Protein AF-R7LLI1-F1 (afdb_monomer_lite)

Secondary structure (DSSP, 8-state):
-HHHHHHHHHHHHHHHHHHHTS--HHHHHHHHHHHHHTT--GGGGGHHHHHH-TTHHHHHHHHHHHHHHHHHHHHHHHHS--S-HHHHHHHHHHHHHHHHHHHHHHHHHHHHHHHHHHHHHHHHHHHHHHHHHHHHHHHHHHHHHTS-TT-TTHHHHHHHHHHHH-TT-SEEEEETTEEEEE-GGGSS-EEEEEEE--SS--TTTT--EEEEEPSSTT-EEEEEE-TT--EEE-HHHHHHHHHHHHH-SS--

Radius of gyration: 33.73 Å; chains: 1; bounding box: 77×37×96 Å

pLDDT: mean 85.92, std 10.95, range [48.88, 98.06]

Structure (mmCIF, N/CA/C/O backbone):
data_AF-R7LLI1-F1
#
_entry.id   AF-R7LLI1-F1
#
loop_
_atom_site.group_PDB
_atom_site.id
_atom_site.type_symbol
_atom_site.label_atom_id
_atom_site.label_alt_id
_atom_site.label_comp_id
_atom_site.label_asym_id
_atom_site.label_entity_id
_atom_site.label_seq_id
_atom_site.pdbx_PDB_ins_code
_atom_site.Cartn_x
_atom_site.Cartn_y
_atom_site.Cartn_z
_atom_site.occupancy
_atom_site.B_iso_or_equiv
_atom_site.auth_seq_id
_atom_site.auth_comp_id
_atom_site.auth_asym_id
_atom_site.auth_atom_id
_atom_site.pdbx_PDB_model_num
ATOM 1 N N . MET A 1 1 ? 36.316 11.772 -56.578 1.00 62.72 1 MET A N 1
ATOM 2 C CA . MET A 1 1 ? 36.490 10.702 -55.570 1.00 62.72 1 MET A CA 1
ATOM 3 C C . MET A 1 1 ? 36.578 11.288 -54.163 1.00 62.72 1 MET A C 1
ATOM 5 O O . MET A 1 1 ? 35.852 10.812 -53.310 1.00 62.72 1 MET A O 1
ATOM 9 N N . ALA A 1 2 ? 37.349 12.364 -53.939 1.00 68.94 2 ALA A N 1
ATOM 10 C CA . ALA A 1 2 ? 37.380 13.070 -52.649 1.00 68.94 2 ALA A CA 1
ATOM 11 C C . ALA A 1 2 ? 36.034 13.726 -52.261 1.00 68.94 2 ALA A C 1
ATOM 13 O O . ALA A 1 2 ? 35.574 13.558 -51.138 1.00 68.94 2 ALA A O 1
ATOM 14 N N . ASP A 1 3 ? 35.350 14.394 -53.197 1.00 72.81 3 ASP A N 1
ATOM 15 C CA . ASP A 1 3 ? 34.086 15.088 -52.884 1.00 72.81 3 ASP A CA 1
ATOM 16 C C . ASP A 1 3 ? 32.955 14.129 -52.476 1.00 72.81 3 ASP A C 1
ATOM 18 O O . ASP A 1 3 ? 32.168 14.438 -51.588 1.00 72.81 3 ASP A O 1
ATOM 22 N N . SER A 1 4 ? 32.894 12.935 -53.077 1.00 71.00 4 SER A N 1
ATOM 23 C CA . SER A 1 4 ? 31.901 11.910 -52.726 1.00 71.00 4 SER A CA 1
ATOM 24 C C . SER A 1 4 ? 32.129 11.315 -51.336 1.00 71.00 4 SER A C 1
ATOM 26 O O . SER A 1 4 ? 31.164 11.031 -50.640 1.00 71.00 4 SER A O 1
ATOM 28 N N . GLU A 1 5 ? 33.388 11.155 -50.922 1.00 74.25 5 GLU A N 1
ATOM 29 C CA . GLU A 1 5 ? 33.752 10.630 -49.599 1.00 74.25 5 GLU A CA 1
ATOM 30 C C . GLU A 1 5 ? 33.477 11.658 -48.490 1.00 74.25 5 GLU A C 1
ATOM 32 O O . GLU A 1 5 ? 32.973 11.314 -47.424 1.00 74.25 5 GLU A O 1
ATOM 37 N N . ILE A 1 6 ? 33.723 12.946 -48.755 1.00 75.75 6 ILE A N 1
ATOM 38 C CA . ILE A 1 6 ? 33.395 14.037 -47.823 1.00 75.75 6 ILE A CA 1
ATOM 39 C C . ILE A 1 6 ? 31.875 14.158 -47.626 1.00 75.75 6 ILE A C 1
ATOM 41 O O . ILE A 1 6 ? 31.415 14.334 -46.498 1.00 75.75 6 ILE A O 1
ATOM 45 N N . ILE A 1 7 ? 31.090 14.043 -48.703 1.00 76.00 7 ILE A N 1
ATOM 46 C CA . ILE A 1 7 ? 29.621 14.107 -48.634 1.00 76.00 7 ILE A CA 1
ATOM 47 C C . ILE A 1 7 ? 29.047 12.901 -47.873 1.00 76.00 7 ILE A C 1
ATOM 49 O O . ILE A 1 7 ? 28.129 13.078 -47.071 1.00 76.00 7 ILE A O 1
ATOM 53 N N . ASP A 1 8 ? 29.594 11.701 -48.084 1.00 79.06 8 ASP A N 1
ATOM 54 C CA . ASP A 1 8 ? 29.151 10.479 -47.401 1.00 79.06 8 ASP A CA 1
ATOM 55 C C . ASP A 1 8 ? 29.444 10.529 -45.891 1.00 79.06 8 ASP A C 1
ATOM 57 O O . ASP A 1 8 ? 28.544 10.327 -45.073 1.00 79.06 8 ASP A O 1
ATOM 61 N N . ASN A 1 9 ? 30.658 10.945 -45.511 1.00 80.38 9 ASN A N 1
ATOM 62 C CA . ASN A 1 9 ? 31.033 11.146 -44.107 1.00 80.38 9 ASN A CA 1
ATOM 63 C C . ASN A 1 9 ? 30.176 12.228 -43.427 1.00 80.38 9 ASN A C 1
ATOM 65 O O . ASN A 1 9 ? 29.690 12.033 -42.314 1.00 80.38 9 ASN A O 1
ATOM 69 N N . GLY A 1 10 ? 29.916 13.344 -44.118 1.00 85.62 10 GLY A N 1
ATOM 70 C CA . GLY A 1 10 ? 29.051 14.403 -43.598 1.00 85.62 10 GLY A CA 1
ATOM 71 C C . GLY A 1 10 ? 27.607 13.942 -43.376 1.00 85.62 10 GLY A C 1
ATOM 72 O O . GLY A 1 10 ? 26.982 14.315 -42.383 1.00 85.62 10 GLY A O 1
ATOM 73 N N . ASN A 1 11 ? 27.067 13.103 -44.264 1.00 88.00 11 ASN A N 1
ATOM 74 C CA . ASN A 1 11 ? 25.722 12.555 -44.098 1.00 88.00 11 ASN A CA 1
ATOM 75 C C . ASN A 1 11 ? 25.654 11.531 -42.951 1.00 88.00 11 ASN A C 1
ATOM 77 O O . ASN A 1 11 ? 24.697 11.544 -42.172 1.00 88.00 11 ASN A O 1
ATOM 81 N N . TYR A 1 12 ? 26.684 10.693 -42.803 1.00 90.88 12 TYR A N 1
ATOM 82 C CA . TYR A 1 12 ? 26.797 9.742 -41.699 1.00 90.88 12 TYR A CA 1
ATOM 83 C C . TYR A 1 12 ? 26.794 10.439 -40.330 1.00 90.88 12 TYR A C 1
ATOM 85 O O . TYR A 1 12 ? 26.011 10.064 -39.453 1.00 90.88 12 TYR A O 1
ATOM 93 N N . ASP A 1 13 ? 27.599 11.491 -40.158 1.00 92.19 13 ASP A N 1
ATOM 94 C CA . ASP A 1 13 ? 27.697 12.224 -38.890 1.00 92.19 13 ASP A CA 1
ATOM 95 C C . ASP A 1 13 ? 26.363 12.878 -38.495 1.00 92.19 13 ASP A C 1
ATOM 97 O O . ASP A 1 13 ? 25.947 12.814 -37.334 1.00 92.19 13 ASP A O 1
ATOM 101 N N . ILE A 1 14 ? 25.635 13.434 -39.471 1.00 94.31 14 ILE A N 1
ATOM 102 C CA . ILE A 1 14 ? 24.300 14.014 -39.259 1.00 94.31 14 ILE A CA 1
ATOM 103 C C . ILE A 1 14 ? 23.297 12.940 -38.820 1.00 94.31 14 ILE A C 1
ATOM 105 O O . ILE A 1 14 ? 22.466 13.177 -37.934 1.00 94.31 14 ILE A O 1
ATOM 109 N N . GLU A 1 15 ? 23.319 11.764 -39.447 1.00 94.75 15 GLU A N 1
ATOM 110 C CA . GLU A 1 15 ? 22.438 10.657 -39.072 1.00 94.75 15 GLU A CA 1
ATOM 111 C C . GLU A 1 15 ? 22.745 10.102 -37.684 1.00 94.75 15 GLU A C 1
ATOM 113 O O . GLU A 1 15 ? 21.817 9.801 -36.921 1.00 94.75 15 GLU A O 1
ATOM 118 N N . LEU A 1 16 ? 24.030 9.983 -37.355 1.00 95.00 16 LEU A N 1
ATOM 119 C CA . LEU A 1 16 ? 24.487 9.547 -36.050 1.00 95.00 16 LEU A CA 1
ATOM 120 C C . LEU A 1 16 ? 24.028 10.531 -34.973 1.00 95.00 16 LEU A C 1
ATOM 122 O O . LEU A 1 16 ? 23.362 10.120 -34.025 1.00 95.00 16 LEU A O 1
ATOM 126 N N . GLU A 1 17 ? 24.293 11.829 -35.139 1.00 95.56 17 GLU A N 1
ATOM 127 C CA . GLU A 1 17 ? 23.891 12.857 -34.173 1.00 95.56 17 GLU A CA 1
ATOM 128 C C . GLU A 1 17 ? 22.377 12.833 -33.917 1.00 95.56 17 GLU A C 1
ATOM 130 O O . GLU A 1 17 ? 21.926 12.895 -32.767 1.00 95.56 17 GLU A O 1
ATOM 135 N N . LYS A 1 18 ? 21.579 12.686 -34.982 1.00 96.25 18 LYS A N 1
ATOM 136 C CA . LYS A 1 18 ? 20.124 12.540 -34.865 1.00 96.25 18 LYS A CA 1
ATOM 137 C C . LYS A 1 18 ? 19.753 11.319 -34.037 1.00 96.25 18 LYS A C 1
ATOM 139 O O . LYS A 1 18 ? 18.908 11.443 -33.156 1.00 96.25 18 LYS A O 1
ATOM 144 N N . GLU A 1 19 ? 20.359 10.161 -34.291 1.00 95.69 19 GLU A N 1
ATOM 145 C CA . GLU A 1 19 ? 20.045 8.931 -33.560 1.00 95.69 19 GLU A CA 1
ATOM 146 C C . GLU A 1 19 ? 20.446 9.028 -32.079 1.00 95.69 19 GLU A C 1
ATOM 148 O O . GLU A 1 19 ? 19.669 8.621 -31.210 1.00 95.69 19 GLU A O 1
ATOM 153 N N . LEU A 1 20 ? 21.597 9.634 -31.767 1.00 96.25 20 LEU A N 1
ATOM 154 C CA . LEU A 1 20 ? 22.069 9.818 -30.389 1.00 96.25 20 LEU A CA 1
ATOM 155 C C . LEU A 1 20 ? 21.162 10.732 -29.556 1.00 96.25 20 LEU A C 1
ATOM 1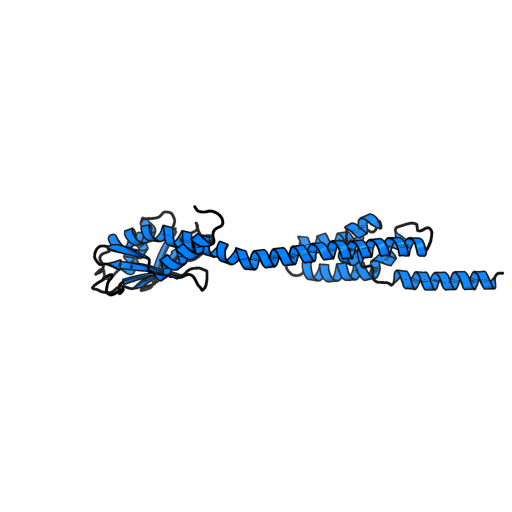57 O O . LEU A 1 20 ? 21.048 10.526 -28.350 1.00 96.25 20 LEU A O 1
ATOM 161 N N . LYS A 1 21 ? 20.473 11.693 -30.187 1.00 96.38 21 LYS A N 1
ATOM 162 C CA . LYS A 1 21 ? 19.512 12.594 -29.522 1.00 96.38 21 LYS A CA 1
ATOM 163 C C . LYS A 1 21 ? 18.103 12.011 -29.372 1.00 96.38 21 LYS A C 1
ATOM 165 O O . LYS A 1 21 ? 17.246 12.645 -28.754 1.00 96.38 21 LYS A O 1
ATOM 170 N N . ARG A 1 22 ? 17.816 10.835 -29.942 1.00 96.94 22 ARG A N 1
ATOM 171 C CA . ARG A 1 22 ? 16.498 10.200 -29.786 1.00 96.94 22 ARG A CA 1
ATOM 172 C C . ARG A 1 22 ? 16.320 9.664 -28.375 1.00 96.94 22 ARG A C 1
ATOM 174 O O . ARG A 1 22 ? 17.240 9.117 -27.777 1.00 96.94 22 ARG A O 1
ATOM 181 N N . PHE A 1 23 ? 15.084 9.748 -27.895 1.00 97.56 23 PHE A N 1
ATOM 182 C CA . PHE A 1 23 ? 14.720 9.176 -26.610 1.00 97.56 23 PHE A CA 1
ATOM 183 C C . PHE A 1 23 ? 14.850 7.648 -26.627 1.00 97.56 23 PHE A C 1
ATOM 185 O O . PHE A 1 23 ? 14.266 6.959 -27.471 1.00 97.56 23 PHE A O 1
ATOM 192 N N . ASN A 1 24 ? 15.601 7.115 -25.670 1.00 98.06 24 ASN A N 1
ATOM 193 C CA . ASN A 1 24 ? 15.825 5.695 -25.487 1.00 98.06 24 ASN A CA 1
ATOM 194 C C . ASN A 1 24 ? 14.801 5.111 -24.506 1.00 98.06 24 ASN A C 1
ATOM 196 O O . ASN A 1 24 ? 14.968 5.140 -23.286 1.00 98.06 24 ASN A O 1
ATOM 200 N N . TRP A 1 25 ? 13.745 4.522 -25.061 1.00 97.50 25 TRP A N 1
ATOM 201 C CA . TRP A 1 25 ? 12.697 3.856 -24.284 1.00 97.50 25 TRP A CA 1
ATOM 202 C C . TRP A 1 25 ? 13.203 2.664 -23.461 1.00 97.50 25 TRP A C 1
ATOM 204 O O . TRP A 1 25 ? 12.649 2.373 -22.404 1.00 97.50 25 TRP A O 1
ATOM 214 N N . GLY A 1 26 ? 14.267 1.995 -23.913 1.00 96.88 26 GLY A N 1
ATOM 215 C CA . GLY A 1 26 ? 14.924 0.936 -23.151 1.00 96.88 26 GLY A CA 1
ATOM 216 C C . GLY A 1 26 ? 15.555 1.471 -21.870 1.00 96.88 26 GLY A C 1
ATOM 217 O O . GLY A 1 26 ? 15.270 0.962 -20.791 1.00 96.88 26 GLY A O 1
ATOM 218 N N . ALA A 1 27 ? 16.354 2.532 -21.980 1.00 96.88 27 ALA A N 1
ATOM 219 C CA . ALA A 1 27 ? 17.002 3.175 -20.842 1.00 96.88 27 ALA A CA 1
ATOM 220 C C . ALA A 1 27 ? 15.981 3.734 -19.840 1.00 96.88 27 ALA A C 1
ATOM 222 O O . ALA A 1 27 ? 16.169 3.565 -18.642 1.00 96.88 27 ALA A O 1
ATOM 223 N N . PHE A 1 28 ? 14.887 4.328 -20.327 1.00 96.94 28 PHE A N 1
ATOM 224 C CA . PHE A 1 28 ? 13.821 4.895 -19.494 1.00 96.94 28 PHE A CA 1
ATOM 225 C C . PHE A 1 28 ? 13.030 3.845 -18.693 1.00 96.94 28 PHE A C 1
ATOM 227 O O . PHE A 1 28 ? 12.800 4.019 -17.500 1.00 96.94 28 PHE A O 1
ATOM 234 N N . PHE A 1 29 ? 12.582 2.760 -19.334 1.00 96.12 29 PHE A N 1
ATOM 235 C CA . PHE A 1 29 ? 11.719 1.772 -18.671 1.00 96.12 29 PHE A CA 1
ATOM 236 C C . PHE A 1 29 ? 12.502 0.659 -17.971 1.00 96.12 29 PHE A C 1
ATOM 238 O O . PHE A 1 29 ? 12.058 0.140 -16.950 1.00 96.12 29 PHE A O 1
ATOM 245 N N . LEU A 1 30 ? 13.651 0.261 -18.522 1.00 95.44 30 LEU A N 1
ATOM 246 C CA . LEU A 1 30 ? 14.424 -0.884 -18.035 1.00 95.44 30 LEU A CA 1
ATOM 247 C C . LEU A 1 30 ? 15.661 -0.467 -17.228 1.00 95.44 30 LEU A C 1
ATOM 249 O O . LEU A 1 30 ? 16.305 -1.336 -16.644 1.00 95.44 30 LEU A O 1
ATOM 253 N N . ASN A 1 31 ? 15.976 0.832 -17.151 1.00 95.12 31 ASN A N 1
ATOM 254 C CA . ASN A 1 31 ? 16.961 1.434 -16.245 1.00 95.12 31 ASN A CA 1
ATOM 255 C C . ASN A 1 31 ? 18.264 0.621 -16.130 1.00 95.12 31 ASN A C 1
ATOM 257 O O . ASN A 1 31 ? 19.026 0.502 -17.090 1.00 95.12 31 ASN A O 1
ATOM 261 N N . TRP A 1 32 ? 18.516 0.033 -14.958 1.00 94.31 32 TRP A N 1
ATOM 262 C CA . TRP A 1 32 ? 19.704 -0.761 -14.651 1.00 94.31 32 TRP A CA 1
ATOM 263 C C . TRP A 1 32 ? 19.839 -2.024 -15.520 1.00 94.31 32 TRP A C 1
ATOM 265 O O . TRP A 1 32 ? 20.958 -2.386 -15.876 1.00 94.31 32 TRP A O 1
ATOM 275 N N . ILE A 1 33 ? 18.733 -2.660 -15.933 1.00 96.12 33 ILE A N 1
ATOM 276 C CA . ILE A 1 33 ? 18.747 -3.838 -16.823 1.00 96.12 33 ILE A CA 1
ATOM 277 C C . ILE A 1 33 ? 19.288 -3.435 -18.195 1.00 96.12 33 ILE A C 1
ATOM 279 O O . ILE A 1 33 ? 20.187 -4.080 -18.741 1.00 96.12 33 ILE A O 1
ATOM 283 N N . TRP A 1 34 ? 18.767 -2.330 -18.736 1.00 97.56 34 TRP A N 1
ATOM 284 C CA . TRP A 1 34 ? 19.283 -1.750 -19.974 1.00 97.56 34 TRP A CA 1
ATOM 285 C C . TRP A 1 34 ? 20.746 -1.320 -19.810 1.00 97.56 34 TRP A C 1
ATOM 287 O O . TRP A 1 34 ? 21.555 -1.548 -20.714 1.00 97.56 34 TRP A O 1
ATOM 297 N N . GLY A 1 35 ? 21.095 -0.767 -18.646 1.00 96.38 35 GLY A N 1
ATOM 298 C CA . GLY A 1 35 ? 22.450 -0.359 -18.295 1.00 96.38 35 GLY A CA 1
ATOM 299 C C . GLY A 1 35 ? 23.465 -1.498 -18.397 1.00 96.38 35 GLY A C 1
ATOM 300 O O . GLY A 1 35 ? 24.456 -1.371 -19.117 1.00 96.38 35 GLY A O 1
ATOM 301 N N . ILE A 1 36 ? 23.175 -2.653 -17.785 1.00 96.00 36 ILE A N 1
ATOM 302 C CA . ILE A 1 36 ? 24.008 -3.866 -17.886 1.00 96.00 36 ILE A CA 1
ATOM 303 C C . ILE A 1 36 ? 24.223 -4.255 -19.356 1.00 96.00 36 ILE A C 1
ATOM 305 O O . ILE A 1 36 ? 25.357 -4.433 -19.802 1.00 96.00 36 ILE A O 1
ATOM 309 N N . GLY A 1 37 ? 23.146 -4.341 -20.141 1.00 94.62 37 GLY A N 1
ATOM 310 C CA . GLY A 1 37 ? 23.221 -4.780 -21.538 1.00 94.62 37 GLY A CA 1
ATOM 311 C C . GLY A 1 37 ? 23.945 -3.810 -22.487 1.00 94.62 37 GLY A C 1
ATOM 312 O O . GLY A 1 37 ? 24.462 -4.219 -23.538 1.00 94.62 37 GLY A O 1
ATOM 313 N N . ASN A 1 38 ? 24.016 -2.531 -22.112 1.00 96.12 38 ASN A N 1
ATOM 314 C CA . ASN A 1 38 ? 24.687 -1.473 -22.871 1.00 96.12 38 ASN A CA 1
ATOM 315 C C . ASN A 1 38 ? 26.011 -1.016 -22.241 1.00 96.12 38 ASN A C 1
ATOM 317 O O . ASN A 1 38 ? 26.585 -0.040 -22.713 1.00 96.12 38 ASN A O 1
ATOM 321 N N . LYS A 1 39 ? 26.510 -1.722 -21.214 1.00 94.38 39 LYS A N 1
ATOM 322 C CA . LYS A 1 39 ? 27.719 -1.354 -20.454 1.00 94.38 39 LYS A CA 1
ATOM 323 C C . LYS A 1 39 ? 27.684 0.087 -19.916 1.00 94.38 39 LYS A C 1
ATOM 325 O O . LYS A 1 39 ? 28.722 0.720 -19.761 1.00 94.38 39 LYS A O 1
ATOM 330 N N . SER A 1 40 ? 26.489 0.599 -19.623 1.00 93.38 40 SER A N 1
ATOM 331 C CA . SER A 1 40 ? 26.271 1.901 -18.998 1.00 93.38 40 SER A CA 1
ATOM 332 C C . SER A 1 40 ? 25.807 1.675 -17.563 1.00 93.38 40 SER A C 1
ATOM 334 O O . SER A 1 40 ? 24.717 1.161 -17.338 1.00 93.38 40 SER A O 1
ATOM 336 N N . TYR A 1 41 ? 26.634 2.029 -16.579 1.00 92.50 41 TYR A N 1
ATOM 337 C CA . TYR A 1 41 ? 26.336 1.761 -15.163 1.00 92.50 41 TYR A CA 1
ATOM 338 C C . TYR A 1 41 ? 25.694 2.945 -14.432 1.00 92.50 41 TYR A C 1
ATOM 340 O O . TYR A 1 41 ? 25.237 2.802 -13.302 1.00 92.50 41 TYR A O 1
ATOM 348 N N . LEU A 1 42 ? 25.585 4.104 -15.082 1.00 92.25 42 LEU A N 1
ATOM 349 C CA . LEU A 1 42 ? 24.907 5.270 -14.516 1.00 92.25 42 LEU A CA 1
ATOM 350 C C . LEU A 1 42 ? 23.415 5.024 -14.197 1.00 92.25 42 LEU A C 1
ATOM 352 O O . LEU A 1 42 ? 22.949 5.510 -13.166 1.00 92.25 42 LEU A O 1
ATOM 356 N N . PRO A 1 43 ? 22.673 4.202 -14.971 1.00 92.62 43 PRO A N 1
ATOM 357 C CA . PRO A 1 43 ? 21.307 3.829 -14.630 1.00 92.62 43 PRO A CA 1
ATOM 358 C C . PRO A 1 43 ? 21.112 3.128 -13.280 1.00 92.62 43 PRO A C 1
ATOM 360 O O . PRO A 1 43 ? 19.979 3.045 -12.821 1.00 92.62 43 PRO A O 1
ATOM 363 N N . PHE A 1 44 ? 22.167 2.659 -12.603 1.00 91.38 44 PHE A N 1
ATOM 364 C CA . PHE A 1 44 ? 22.063 2.125 -11.237 1.00 91.38 44 PHE A CA 1
ATOM 365 C C . PHE A 1 44 ? 21.750 3.199 -10.184 1.00 91.38 44 PHE A C 1
ATOM 367 O O . PHE A 1 44 ? 21.342 2.860 -9.073 1.00 91.38 44 PHE A O 1
ATOM 374 N N . LEU A 1 45 ? 21.871 4.489 -10.524 1.00 90.62 45 LEU A N 1
ATOM 375 C CA . LEU A 1 45 ? 21.528 5.587 -9.619 1.00 90.62 45 LEU A CA 1
ATOM 376 C C . LEU A 1 45 ? 20.071 5.549 -9.141 1.00 90.62 45 LEU A C 1
ATOM 378 O O . LEU A 1 45 ? 19.794 6.130 -8.099 1.00 90.62 45 LEU A O 1
ATOM 382 N N . VAL A 1 46 ? 19.155 4.839 -9.816 1.00 88.19 46 VAL A N 1
ATOM 383 C CA . VAL A 1 46 ? 17.756 4.714 -9.350 1.00 88.19 46 VAL A CA 1
ATOM 384 C C . VAL A 1 46 ? 17.632 4.118 -7.945 1.00 88.19 46 VAL A C 1
ATOM 386 O O . VAL A 1 46 ? 16.696 4.436 -7.210 1.00 88.19 46 VAL A O 1
ATOM 389 N N . PHE A 1 47 ? 18.596 3.293 -7.523 1.00 87.69 47 PHE A N 1
ATOM 390 C CA . PHE A 1 47 ? 18.554 2.644 -6.213 1.00 87.69 47 PHE A CA 1
ATOM 391 C C . PHE A 1 47 ? 18.868 3.598 -5.052 1.00 87.69 47 PHE A C 1
ATOM 393 O O . PHE A 1 47 ? 18.400 3.366 -3.939 1.00 87.69 47 PHE A O 1
ATOM 400 N N . ILE A 1 48 ? 19.607 4.689 -5.293 1.00 85.44 48 ILE A N 1
ATOM 401 C CA . ILE A 1 48 ? 20.054 5.597 -4.225 1.00 85.44 48 ILE A CA 1
ATOM 402 C C . ILE A 1 48 ? 18.887 6.439 -3.674 1.00 85.44 48 ILE A C 1
ATOM 404 O O . ILE A 1 48 ? 18.630 6.369 -2.470 1.00 85.44 48 ILE A O 1
ATOM 408 N N . PRO A 1 49 ? 18.124 7.199 -4.491 1.00 76.81 49 PRO A N 1
ATOM 409 C CA . PRO A 1 49 ? 17.038 8.021 -3.966 1.00 76.81 49 PRO A CA 1
ATOM 410 C C . PRO A 1 49 ? 15.874 7.175 -3.447 1.00 76.81 49 PRO A C 1
ATOM 412 O O . PRO A 1 49 ? 15.216 7.582 -2.495 1.00 76.81 49 PRO A O 1
ATOM 415 N N . PHE A 1 50 ? 15.634 5.998 -4.042 1.00 68.31 50 PHE A N 1
ATOM 416 C CA . PHE A 1 50 ? 14.540 5.110 -3.641 1.00 68.31 50 PHE A CA 1
ATOM 417 C C . PHE A 1 50 ? 14.746 4.533 -2.232 1.00 68.31 50 PHE A C 1
ATOM 419 O O . PHE A 1 50 ? 13.786 4.406 -1.481 1.00 68.31 50 PHE A O 1
ATOM 426 N N . GLY A 1 51 ? 15.990 4.210 -1.859 1.00 68.19 51 GLY A N 1
ATOM 427 C CA . GLY A 1 51 ? 16.293 3.571 -0.575 1.00 68.19 51 GLY A CA 1
ATOM 428 C C . GLY A 1 51 ? 16.439 4.521 0.618 1.00 68.19 51 GLY A C 1
ATOM 429 O O . GLY A 1 51 ? 16.327 4.069 1.753 1.00 68.19 51 GLY A O 1
ATOM 430 N N . ILE A 1 52 ? 16.709 5.812 0.388 1.00 73.75 52 ILE A N 1
ATOM 431 C CA . ILE A 1 52 ? 17.174 6.725 1.453 1.00 73.75 52 ILE A CA 1
ATOM 432 C C . ILE A 1 52 ? 16.179 7.861 1.741 1.00 73.75 52 ILE A C 1
ATOM 434 O O . ILE A 1 52 ? 16.135 8.356 2.866 1.00 73.75 52 ILE A O 1
ATOM 438 N N . ILE A 1 53 ? 15.360 8.285 0.767 1.00 82.69 53 ILE A N 1
ATOM 439 C CA . ILE A 1 53 ? 14.527 9.492 0.902 1.00 82.69 53 ILE A CA 1
ATOM 440 C C . ILE A 1 53 ? 13.048 9.174 0.605 1.00 82.69 53 ILE A C 1
ATOM 442 O O . ILE A 1 53 ? 12.653 9.181 -0.559 1.00 82.69 53 ILE A O 1
ATOM 446 N N . PRO A 1 54 ? 12.190 8.958 1.624 1.00 74.50 54 PRO A N 1
ATOM 447 C CA . PRO A 1 54 ? 10.821 8.463 1.428 1.00 74.50 54 PRO A CA 1
ATOM 448 C C . PRO A 1 54 ? 9.920 9.363 0.568 1.00 74.50 54 PRO A C 1
ATOM 450 O O . PRO A 1 54 ? 9.131 8.866 -0.228 1.00 74.50 54 PRO A O 1
ATOM 453 N N . ILE A 1 55 ? 10.039 10.689 0.714 1.00 80.00 55 ILE A N 1
ATOM 454 C CA . ILE A 1 55 ? 9.134 11.653 0.060 1.00 80.00 55 ILE A CA 1
ATOM 455 C C . ILE A 1 55 ? 9.736 12.207 -1.239 1.00 80.00 55 ILE A C 1
ATOM 457 O O . ILE A 1 55 ? 9.065 12.239 -2.267 1.00 80.00 55 ILE A O 1
ATOM 461 N N . LEU A 1 56 ? 11.008 12.628 -1.227 1.00 85.31 56 LEU A N 1
ATOM 462 C CA . LEU A 1 56 ? 11.660 13.203 -2.416 1.00 85.31 56 LEU A CA 1
ATOM 463 C C . LEU A 1 56 ? 12.261 12.141 -3.349 1.00 85.31 56 LEU A C 1
ATOM 465 O O . LEU A 1 56 ? 12.430 12.400 -4.539 1.00 85.31 56 LEU A O 1
ATOM 469 N N . GLY A 1 57 ? 12.567 10.945 -2.842 1.00 86.44 57 GLY A N 1
ATOM 470 C CA . GLY A 1 57 ? 13.186 9.859 -3.604 1.00 86.44 57 GLY A CA 1
ATOM 471 C C . GLY A 1 57 ? 12.420 9.456 -4.868 1.00 86.44 57 GLY A C 1
ATOM 472 O O . GLY A 1 57 ? 13.052 9.319 -5.920 1.00 86.44 57 GLY A O 1
ATOM 473 N N . PRO A 1 58 ? 11.082 9.312 -4.829 1.00 87.69 58 PRO A N 1
ATOM 474 C CA . PRO A 1 58 ? 10.284 9.024 -6.021 1.00 87.69 58 PRO A CA 1
ATOM 475 C C . PRO A 1 58 ? 10.356 10.128 -7.084 1.00 87.69 58 PRO A C 1
ATOM 477 O O . PRO A 1 58 ? 10.517 9.832 -8.265 1.00 87.69 58 PRO A O 1
ATOM 480 N N . ILE A 1 59 ? 10.301 11.400 -6.674 1.00 89.50 59 ILE A N 1
ATOM 481 C CA . ILE A 1 59 ? 10.363 12.548 -7.595 1.00 89.50 59 ILE A CA 1
ATOM 482 C C . ILE A 1 59 ? 11.729 12.594 -8.286 1.00 89.50 59 ILE A C 1
ATOM 484 O O . ILE A 1 59 ? 11.809 12.711 -9.508 1.00 89.50 59 ILE A O 1
ATOM 488 N N . ILE A 1 60 ? 12.807 12.433 -7.513 1.00 90.31 60 ILE A N 1
ATOM 489 C CA . ILE A 1 60 ? 14.174 12.386 -8.044 1.00 90.31 60 ILE A CA 1
ATOM 490 C C . ILE A 1 60 ? 14.320 11.221 -9.028 1.00 90.31 60 ILE A C 1
ATOM 492 O O . ILE A 1 60 ? 14.905 11.393 -10.094 1.00 90.31 60 ILE A O 1
ATOM 496 N N . ASN A 1 61 ? 13.751 10.056 -8.712 1.00 90.50 61 ASN A N 1
ATOM 497 C CA . ASN A 1 61 ? 13.768 8.905 -9.610 1.00 90.50 61 ASN A CA 1
ATOM 498 C C . ASN A 1 61 ? 13.071 9.179 -10.942 1.00 90.50 61 ASN A C 1
ATOM 500 O O . ASN A 1 61 ? 13.621 8.821 -11.977 1.00 90.50 61 ASN A O 1
ATOM 504 N N . ILE A 1 62 ? 11.916 9.850 -10.942 1.00 92.69 62 ILE A N 1
ATOM 505 C CA . ILE A 1 62 ? 11.228 10.234 -12.185 1.00 92.69 62 ILE A CA 1
ATOM 506 C C . ILE A 1 62 ? 12.143 11.112 -13.050 1.00 92.69 62 ILE A C 1
ATOM 508 O O . ILE A 1 62 ? 12.317 10.843 -14.239 1.00 92.69 62 ILE A O 1
ATOM 512 N N . CYS A 1 63 ? 12.788 12.116 -12.453 1.00 94.50 63 CYS A N 1
ATOM 513 C CA . CYS A 1 63 ? 13.746 12.962 -13.165 1.00 94.50 63 CYS A CA 1
ATOM 514 C C . CYS A 1 63 ? 14.937 12.155 -13.710 1.00 94.50 63 CYS A C 1
ATOM 516 O O . CYS A 1 63 ? 15.344 12.361 -14.854 1.00 94.50 63 CYS A O 1
ATOM 518 N N . LEU A 1 64 ? 15.471 11.214 -12.923 1.00 94.44 64 LEU A N 1
ATOM 519 C CA . LEU A 1 64 ? 16.581 10.351 -13.332 1.00 94.44 64 LEU A CA 1
ATOM 520 C C . LEU A 1 64 ? 16.211 9.461 -14.516 1.00 94.44 64 LEU A C 1
ATOM 522 O O . LEU A 1 64 ? 16.949 9.435 -15.496 1.00 94.44 64 LEU A O 1
ATOM 526 N N . VAL A 1 65 ? 15.075 8.764 -14.474 1.00 95.38 65 VAL A N 1
ATOM 527 C CA . VAL A 1 65 ? 14.699 7.855 -15.568 1.00 95.38 65 VAL A CA 1
ATOM 528 C C . VAL A 1 65 ? 14.407 8.622 -16.858 1.00 95.38 65 VAL A C 1
ATOM 530 O O . VAL A 1 65 ? 14.818 8.180 -17.931 1.00 95.38 65 VAL A O 1
ATOM 533 N N . ILE A 1 66 ? 13.802 9.818 -16.778 1.00 97.12 66 ILE A N 1
ATOM 534 C CA . ILE A 1 66 ? 13.646 10.722 -17.934 1.00 97.12 66 ILE A CA 1
ATOM 535 C C . ILE A 1 66 ? 15.018 11.090 -18.502 1.00 97.12 66 ILE A C 1
ATOM 537 O O . ILE A 1 66 ? 15.232 11.005 -19.712 1.00 97.12 66 ILE A O 1
ATOM 541 N N . TRP A 1 67 ? 15.962 11.459 -17.636 1.00 96.94 67 TRP A N 1
ATOM 542 C CA . TRP A 1 67 ? 17.324 11.777 -18.045 1.00 96.94 67 TRP A CA 1
ATOM 543 C C . TRP A 1 67 ? 18.025 10.582 -18.705 1.00 96.94 67 TRP A C 1
ATOM 545 O O . TRP A 1 67 ? 18.681 10.756 -19.733 1.00 96.94 67 TRP A O 1
ATOM 555 N N . PHE A 1 68 ? 17.815 9.364 -18.200 1.00 96.94 68 PHE A N 1
ATOM 556 C CA . PHE A 1 68 ? 18.326 8.141 -18.823 1.00 96.94 68 PHE A CA 1
ATOM 557 C C . PHE A 1 68 ? 17.734 7.922 -20.208 1.00 96.94 68 PHE A C 1
ATOM 559 O O . PHE A 1 68 ? 18.454 7.544 -21.127 1.00 96.94 68 PHE A O 1
ATOM 566 N N . GLY A 1 69 ? 16.445 8.201 -20.392 1.00 97.31 69 GLY A N 1
ATOM 567 C CA . GLY A 1 69 ? 15.824 8.164 -21.709 1.00 97.31 69 GLY A CA 1
ATOM 568 C C . GLY A 1 69 ? 16.443 9.177 -22.674 1.00 97.31 69 GLY A C 1
ATOM 569 O O . GLY A 1 69 ? 16.729 8.833 -23.815 1.00 97.31 69 GLY A O 1
ATOM 570 N N . ILE A 1 70 ? 16.726 10.401 -22.222 1.00 98.00 70 ILE A N 1
ATOM 571 C CA . ILE A 1 70 ? 17.340 11.446 -23.061 1.00 98.00 70 ILE A CA 1
ATOM 572 C C . ILE A 1 70 ? 18.780 11.086 -23.457 1.00 98.00 70 ILE A C 1
ATOM 574 O O . ILE A 1 70 ? 19.166 11.290 -24.604 1.00 98.00 70 ILE A O 1
ATOM 578 N N . LYS A 1 71 ? 19.583 10.563 -22.523 1.00 97.25 71 LYS A N 1
ATOM 579 C CA . LYS A 1 71 ? 21.022 10.310 -22.726 1.00 97.25 71 LYS A CA 1
ATOM 580 C C . LYS A 1 71 ? 21.380 8.862 -23.067 1.00 97.25 71 LYS A C 1
ATOM 582 O O . LYS A 1 71 ? 22.529 8.573 -23.389 1.00 97.25 71 LYS A O 1
ATOM 587 N N . GLY A 1 72 ? 20.414 7.949 -23.037 1.00 97.12 72 GLY A N 1
ATOM 588 C CA . GLY A 1 72 ? 20.662 6.516 -23.174 1.00 97.12 72 GLY A CA 1
ATOM 589 C C . GLY A 1 72 ? 21.337 6.134 -24.491 1.00 97.12 72 GLY A C 1
ATOM 590 O O . GLY A 1 72 ? 22.274 5.340 -24.488 1.00 97.12 72 GLY A O 1
ATOM 591 N N . ASN A 1 73 ? 20.931 6.723 -25.620 1.00 97.81 73 ASN A N 1
ATOM 592 C CA . ASN A 1 73 ? 21.574 6.416 -26.902 1.00 97.81 73 ASN A CA 1
ATOM 593 C C . ASN A 1 73 ? 23.043 6.861 -26.936 1.00 97.81 73 ASN A C 1
ATOM 595 O O . ASN A 1 73 ? 23.893 6.085 -27.365 1.00 97.81 73 ASN A O 1
ATOM 599 N N . GLU A 1 74 ? 23.348 8.054 -26.423 1.00 97.25 74 GLU A N 1
ATOM 600 C CA . GLU A 1 74 ? 24.715 8.570 -26.293 1.00 97.25 74 GLU A CA 1
ATOM 601 C C . GLU A 1 74 ? 25.588 7.645 -25.430 1.00 97.25 74 GLU A C 1
ATOM 603 O O . GLU A 1 74 ? 26.669 7.235 -25.852 1.00 97.25 74 GLU A O 1
ATOM 608 N N . TRP A 1 75 ? 25.090 7.225 -24.263 1.00 97.12 75 TRP A N 1
ATOM 609 C CA . TRP A 1 75 ? 25.825 6.309 -23.388 1.00 97.12 75 TRP A CA 1
ATOM 610 C C . TRP A 1 75 ? 26.030 4.929 -24.010 1.00 97.12 75 TRP A C 1
ATOM 612 O O . TRP A 1 75 ? 27.101 4.345 -23.870 1.00 97.12 75 TRP A O 1
ATOM 622 N N . ALA A 1 76 ? 25.026 4.376 -24.689 1.00 96.44 76 ALA A N 1
ATOM 623 C CA . ALA A 1 76 ? 25.170 3.079 -25.344 1.00 96.44 76 ALA A CA 1
ATOM 624 C C . ALA A 1 76 ? 26.159 3.132 -26.515 1.00 96.44 76 ALA A C 1
ATOM 626 O O . ALA A 1 76 ? 26.894 2.168 -26.733 1.00 96.44 76 ALA A O 1
ATOM 627 N N . TRP A 1 77 ? 26.191 4.247 -27.246 1.00 97.06 77 TRP A N 1
ATOM 628 C CA . TRP A 1 77 ? 27.137 4.457 -28.337 1.00 97.06 77 TRP A CA 1
ATOM 629 C C . TRP A 1 77 ? 28.581 4.529 -27.835 1.00 97.06 77 TRP A C 1
ATOM 631 O O . TRP A 1 77 ? 29.444 3.855 -28.380 1.00 97.06 77 TRP A O 1
ATOM 641 N N . GLN A 1 78 ? 28.831 5.267 -26.750 1.00 95.75 78 GLN A N 1
ATOM 642 C CA . GLN A 1 78 ? 30.173 5.443 -26.179 1.00 95.75 78 GLN A CA 1
ATOM 643 C C . GLN A 1 78 ? 30.728 4.179 -25.498 1.00 95.75 78 GLN A C 1
ATOM 645 O O . GLN A 1 78 ? 31.934 3.952 -25.505 1.00 95.75 78 GLN A O 1
ATOM 650 N N . ASN A 1 79 ? 29.867 3.350 -24.897 1.00 95.00 79 ASN A N 1
ATOM 651 C CA . ASN A 1 79 ? 30.305 2.249 -24.028 1.00 95.00 79 ASN A CA 1
ATOM 652 C C . ASN A 1 79 ? 30.487 0.896 -24.744 1.00 95.00 79 ASN A C 1
ATOM 654 O O . ASN A 1 79 ? 30.900 -0.090 -24.119 1.00 95.00 79 ASN A O 1
ATOM 658 N N . LYS A 1 80 ? 30.150 0.801 -26.035 1.00 92.69 80 LYS A N 1
ATOM 659 C CA . LYS A 1 80 ? 30.227 -0.439 -26.823 1.00 92.69 80 LYS A CA 1
ATOM 660 C C . LYS A 1 80 ? 30.748 -0.171 -28.229 1.00 92.69 80 LYS A C 1
ATOM 662 O O . LYS A 1 80 ? 30.585 0.915 -28.765 1.00 92.69 80 LYS A O 1
ATOM 667 N N . ASN A 1 81 ? 31.304 -1.215 -28.836 1.00 92.50 81 ASN A N 1
ATOM 668 C CA . ASN A 1 81 ? 31.649 -1.206 -30.252 1.00 92.50 81 ASN A CA 1
ATOM 669 C C . ASN A 1 81 ? 30.418 -1.587 -31.078 1.00 92.50 81 ASN A C 1
ATOM 671 O O . ASN A 1 81 ? 29.691 -2.522 -30.719 1.00 92.50 81 ASN A O 1
ATOM 675 N N . TRP A 1 82 ? 30.207 -0.872 -32.179 1.00 95.06 82 TRP A N 1
ATOM 676 C CA . TRP A 1 82 ? 29.080 -1.058 -33.083 1.00 95.06 82 TRP A CA 1
ATOM 677 C C . TRP A 1 82 ? 29.594 -1.196 -34.511 1.00 95.06 82 TRP A C 1
ATOM 679 O O . TRP A 1 82 ? 30.272 -0.307 -35.007 1.00 95.06 82 TRP A O 1
ATOM 689 N N . ASP A 1 83 ? 29.238 -2.297 -35.171 1.00 92.81 83 ASP A N 1
ATOM 690 C CA . ASP A 1 83 ? 29.654 -2.557 -36.557 1.00 92.81 83 ASP A CA 1
ATOM 691 C C . ASP A 1 83 ? 29.111 -1.524 -37.563 1.00 92.81 83 ASP A C 1
ATOM 693 O O . ASP A 1 83 ? 29.688 -1.327 -38.625 1.00 92.81 83 ASP A O 1
ATOM 697 N N . SER A 1 84 ? 27.966 -0.903 -37.257 1.00 94.75 84 SER A N 1
ATOM 698 C CA . SER A 1 84 ? 27.311 0.131 -38.071 1.00 94.75 84 SER A CA 1
ATOM 699 C C . SER A 1 84 ? 26.223 0.857 -37.274 1.00 94.75 84 SER A C 1
ATOM 701 O O . SER A 1 84 ? 25.733 0.357 -36.250 1.00 94.75 84 SER A O 1
ATOM 703 N N . LEU A 1 85 ? 25.773 2.006 -37.785 1.00 94.62 85 LEU A N 1
ATOM 704 C CA . LEU A 1 85 ? 24.614 2.720 -37.249 1.00 94.62 85 LEU A CA 1
ATOM 705 C C . LEU A 1 85 ? 23.334 1.864 -37.328 1.00 94.62 85 LEU A C 1
ATOM 707 O O . LEU A 1 85 ? 22.507 1.873 -36.413 1.00 94.62 85 LEU A O 1
ATOM 711 N N . GLU A 1 86 ? 23.182 1.045 -38.369 1.00 95.56 86 GLU A N 1
ATOM 712 C CA . GLU A 1 86 ? 22.068 0.107 -38.537 1.00 95.56 86 GLU A CA 1
ATOM 713 C C . GLU A 1 86 ? 22.083 -0.975 -37.458 1.00 95.56 86 GLU A C 1
ATOM 715 O O . GLU A 1 86 ? 21.025 -1.338 -36.928 1.00 95.56 86 GLU A O 1
ATOM 720 N N . HIS A 1 87 ? 23.268 -1.496 -37.121 1.00 96.50 87 HIS A N 1
ATOM 721 C CA . HIS A 1 87 ? 23.424 -2.462 -36.039 1.00 96.50 87 HIS A CA 1
ATOM 722 C C . HIS A 1 87 ? 23.002 -1.849 -34.696 1.00 96.50 87 HIS A C 1
ATOM 724 O O . HIS A 1 87 ? 22.175 -2.441 -33.993 1.00 96.50 87 HIS A O 1
ATOM 730 N N . PHE A 1 88 ? 23.448 -0.628 -34.391 1.00 96.94 88 PHE A N 1
ATOM 731 C CA . PHE A 1 88 ? 23.023 0.106 -33.197 1.00 96.94 88 PHE A CA 1
ATOM 732 C C . PHE A 1 88 ? 21.505 0.319 -33.146 1.00 96.94 88 PHE A C 1
ATOM 734 O O . PHE A 1 88 ? 20.845 -0.082 -32.180 1.00 96.94 88 PHE A O 1
ATOM 741 N N . ARG A 1 89 ? 20.921 0.858 -34.226 1.00 96.31 89 ARG A N 1
ATOM 742 C CA . ARG A 1 89 ? 19.472 1.086 -34.363 1.00 96.31 89 ARG A CA 1
ATOM 743 C C . ARG A 1 89 ? 18.670 -0.198 -34.151 1.00 96.31 89 ARG A C 1
ATOM 745 O O . ARG A 1 89 ? 17.569 -0.154 -33.603 1.00 96.31 89 ARG A O 1
ATOM 752 N N . ARG A 1 90 ? 19.170 -1.347 -34.613 1.00 97.62 90 ARG A N 1
ATOM 753 C CA . ARG A 1 90 ? 18.512 -2.652 -34.443 1.00 97.62 90 ARG A CA 1
ATOM 754 C C . ARG A 1 90 ? 18.485 -3.071 -32.977 1.00 97.62 90 ARG A C 1
ATOM 756 O O . ARG A 1 90 ? 17.428 -3.456 -32.480 1.00 97.62 90 ARG A O 1
ATOM 763 N N . VAL A 1 91 ? 19.615 -2.952 -32.283 1.00 96.94 91 VAL A N 1
ATOM 764 C CA . VAL A 1 91 ? 19.731 -3.324 -30.867 1.00 96.94 91 VAL A CA 1
ATOM 765 C C . VAL A 1 91 ? 18.895 -2.402 -29.979 1.00 96.94 91 VAL A C 1
ATOM 767 O O . VAL A 1 91 ? 18.124 -2.900 -29.159 1.00 96.94 91 VAL A O 1
ATOM 770 N N . GLN A 1 92 ? 18.949 -1.079 -30.175 1.00 97.12 92 GLN A N 1
ATOM 771 C CA . GLN A 1 92 ? 18.125 -0.148 -29.388 1.00 97.12 92 GLN A CA 1
ATOM 772 C C . GLN A 1 92 ? 16.623 -0.326 -29.659 1.00 97.12 92 GLN A C 1
ATOM 774 O O . GLN A 1 92 ? 15.813 -0.244 -28.735 1.00 97.12 92 GLN A O 1
ATOM 779 N N . ARG A 1 93 ? 16.228 -0.678 -30.892 1.00 96.69 93 ARG A N 1
ATOM 780 C CA . ARG A 1 93 ? 14.836 -1.060 -31.190 1.00 96.69 93 ARG A CA 1
ATOM 781 C C . ARG A 1 93 ? 14.404 -2.328 -30.458 1.00 96.69 93 ARG A C 1
ATOM 783 O O . ARG A 1 93 ? 13.269 -2.386 -29.995 1.00 96.69 93 ARG A O 1
ATOM 790 N N . SER A 1 94 ? 15.275 -3.326 -30.321 1.00 97.75 94 SER A N 1
ATOM 791 C CA . SER A 1 94 ? 14.979 -4.513 -29.509 1.00 97.75 94 SER A CA 1
ATOM 792 C C . SER A 1 94 ? 14.794 -4.154 -28.034 1.00 97.75 94 SER A C 1
ATOM 794 O O . SER A 1 94 ? 13.833 -4.614 -27.423 1.00 97.75 94 SER A O 1
ATOM 796 N N . TRP A 1 95 ? 15.632 -3.274 -27.480 1.00 97.75 95 TRP A N 1
ATOM 797 C CA . TRP A 1 95 ? 15.456 -2.764 -26.116 1.00 97.75 95 TRP A CA 1
ATOM 798 C C . TRP A 1 95 ? 14.125 -2.034 -25.922 1.00 97.75 95 TRP A C 1
ATOM 800 O O . TRP A 1 95 ? 13.426 -2.303 -24.949 1.00 97.75 95 TRP A O 1
ATOM 810 N N . ALA A 1 96 ? 13.732 -1.174 -26.864 1.00 97.50 96 ALA A N 1
ATOM 811 C CA . ALA A 1 96 ? 12.435 -0.499 -26.825 1.00 97.50 96 ALA A CA 1
ATOM 812 C C . ALA A 1 96 ? 11.251 -1.485 -26.891 1.00 97.50 96 ALA A C 1
ATOM 814 O O . ALA A 1 96 ? 10.261 -1.308 -26.184 1.00 97.50 96 ALA A O 1
ATOM 815 N N . LYS A 1 97 ? 11.354 -2.554 -27.694 1.00 97.81 97 LYS A N 1
ATOM 816 C CA . LYS A 1 97 ? 10.333 -3.616 -27.741 1.00 97.81 97 LYS A CA 1
ATOM 817 C C . LYS A 1 97 ? 10.212 -4.349 -26.406 1.00 97.81 97 LYS A C 1
ATOM 819 O O . LYS A 1 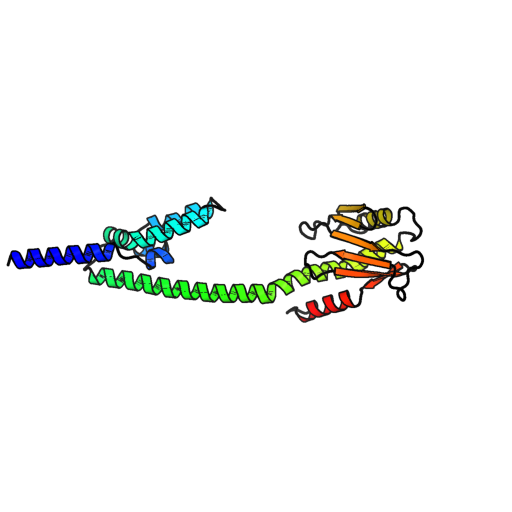97 ? 9.101 -4.521 -25.914 1.00 97.81 97 LYS A O 1
ATOM 824 N N . TRP A 1 98 ? 11.334 -4.752 -25.809 1.00 97.19 98 TRP A N 1
ATOM 825 C CA . TRP A 1 98 ? 11.331 -5.416 -24.503 1.00 97.19 98 TRP A CA 1
ATOM 826 C C . TRP A 1 98 ? 10.798 -4.509 -23.397 1.00 97.19 98 TRP A C 1
ATOM 828 O O . TRP A 1 98 ? 10.007 -4.968 -22.578 1.00 97.19 98 TRP A O 1
ATOM 838 N N . ALA A 1 99 ? 11.155 -3.223 -23.415 1.00 96.19 99 ALA A N 1
ATOM 839 C CA . ALA A 1 99 ? 10.601 -2.226 -22.507 1.00 96.19 99 ALA A CA 1
ATOM 840 C C . ALA A 1 99 ? 9.069 -2.185 -22.576 1.00 96.19 99 ALA A C 1
ATOM 842 O O . ALA A 1 99 ? 8.407 -2.260 -21.543 1.00 96.19 99 ALA A O 1
ATOM 843 N N . LEU A 1 100 ? 8.503 -2.149 -23.786 1.00 96.12 100 LEU A N 1
ATOM 844 C CA . LEU A 1 100 ? 7.055 -2.142 -23.982 1.00 96.12 100 LEU A CA 1
ATOM 845 C C . LEU A 1 100 ? 6.387 -3.428 -23.472 1.00 96.12 100 LEU A C 1
ATOM 847 O O . LEU A 1 100 ? 5.362 -3.354 -22.799 1.00 96.12 100 LEU A O 1
ATOM 851 N N . ILE A 1 101 ? 6.967 -4.598 -23.762 1.00 97.19 101 ILE A N 1
ATOM 852 C CA . ILE A 1 101 ? 6.434 -5.898 -23.317 1.00 97.19 101 ILE A CA 1
ATOM 853 C C . ILE A 1 101 ? 6.419 -5.976 -21.788 1.00 97.19 101 ILE A C 1
ATOM 855 O O . ILE A 1 101 ? 5.386 -6.275 -21.191 1.00 97.19 101 ILE A O 1
ATOM 859 N N . VAL A 1 102 ? 7.553 -5.674 -21.154 1.00 96.00 102 VAL A N 1
ATOM 860 C CA . VAL A 1 102 ? 7.697 -5.713 -19.694 1.00 96.00 102 VAL A CA 1
ATOM 861 C C . VAL A 1 102 ? 6.736 -4.723 -19.037 1.00 96.00 102 VAL A C 1
ATOM 863 O O . VAL A 1 102 ? 6.017 -5.088 -18.108 1.00 96.00 102 VAL A O 1
ATOM 866 N N . GLN A 1 103 ? 6.646 -3.497 -19.561 1.00 94.06 103 GLN A N 1
ATOM 867 C CA . GLN A 1 103 ? 5.728 -2.488 -19.039 1.00 94.06 103 GLN A CA 1
ATOM 868 C C . GLN A 1 103 ? 4.256 -2.896 -19.200 1.00 94.06 103 GLN A C 1
ATOM 870 O O . GLN A 1 103 ? 3.451 -2.641 -18.301 1.00 94.06 103 GLN A O 1
ATOM 875 N N . GLY A 1 104 ? 3.904 -3.560 -20.304 1.00 96.25 104 GLY A N 1
ATOM 876 C CA . GLY A 1 104 ? 2.570 -4.116 -20.525 1.00 96.25 104 GLY A CA 1
ATOM 877 C C . GLY A 1 104 ? 2.204 -5.186 -19.494 1.00 96.25 104 GLY A C 1
ATOM 878 O O . GLY A 1 104 ? 1.113 -5.141 -18.929 1.00 96.25 104 GLY A O 1
ATOM 879 N N . ILE A 1 105 ? 3.131 -6.096 -19.174 1.00 96.75 105 ILE A N 1
ATOM 880 C CA . ILE A 1 105 ? 2.926 -7.123 -18.139 1.00 96.75 105 ILE A CA 1
ATOM 881 C C . ILE A 1 105 ? 2.691 -6.472 -16.772 1.00 96.75 105 ILE A C 1
ATOM 883 O O . ILE A 1 105 ? 1.709 -6.796 -16.103 1.00 96.75 105 ILE A O 1
ATOM 887 N N . PHE A 1 106 ? 3.537 -5.518 -16.369 1.00 95.06 106 PHE A N 1
ATOM 888 C CA . PHE A 1 106 ? 3.361 -4.810 -15.097 1.00 95.06 106 PHE A CA 1
ATOM 889 C C . PHE A 1 106 ? 2.042 -4.038 -15.029 1.00 95.06 106 PHE A C 1
ATOM 891 O O . PHE A 1 106 ? 1.408 -4.017 -13.978 1.00 95.06 106 PHE A O 1
ATOM 898 N N . MET A 1 107 ? 1.596 -3.445 -16.140 1.00 95.31 107 MET A N 1
ATOM 899 C CA . MET A 1 107 ? 0.305 -2.760 -16.203 1.00 95.31 107 MET A CA 1
ATOM 900 C C . MET A 1 107 ? -0.860 -3.731 -15.976 1.00 95.31 107 MET A C 1
ATOM 902 O O . MET A 1 107 ? -1.734 -3.449 -15.159 1.00 95.31 107 MET A O 1
ATOM 906 N N . VAL A 1 108 ? -0.855 -4.895 -16.635 1.00 96.56 108 VAL A N 1
ATOM 907 C CA . VAL A 1 108 ? -1.892 -5.926 -16.454 1.00 96.56 108 VAL A CA 1
ATOM 908 C C . VAL A 1 108 ? -1.899 -6.452 -15.019 1.00 96.56 108 VAL A C 1
ATOM 910 O O . VAL A 1 108 ? -2.959 -6.512 -14.397 1.00 96.56 108 VAL A O 1
ATOM 913 N N . LEU A 1 109 ? -0.728 -6.774 -14.461 1.00 96.56 109 LEU A N 1
ATOM 914 C CA . LEU A 1 109 ? -0.613 -7.211 -13.068 1.00 96.56 109 LEU A CA 1
ATOM 915 C C . LEU A 1 109 ? -1.093 -6.129 -12.095 1.00 96.56 109 LEU A C 1
ATOM 917 O O . LEU A 1 109 ? -1.799 -6.442 -11.137 1.00 96.56 109 LEU A O 1
ATOM 921 N N . GLY A 1 110 ? -0.771 -4.860 -12.358 1.00 94.94 110 GLY A N 1
ATOM 922 C CA . GLY A 1 110 ? -1.246 -3.721 -11.576 1.00 94.94 110 GLY A CA 1
ATOM 923 C C . GLY A 1 110 ? -2.771 -3.612 -11.574 1.00 94.94 110 GLY A C 1
ATOM 924 O O . GLY A 1 110 ? -3.371 -3.502 -10.508 1.00 94.94 110 GLY A O 1
ATOM 925 N N . ILE A 1 111 ? -3.412 -3.733 -12.740 1.00 95.69 111 ILE A N 1
ATOM 926 C CA . ILE A 1 111 ? -4.879 -3.720 -12.865 1.00 95.69 111 ILE A CA 1
ATOM 927 C C . ILE A 1 111 ? -5.508 -4.886 -12.092 1.00 95.69 111 ILE A C 1
ATOM 929 O O . ILE A 1 111 ? -6.451 -4.672 -11.331 1.00 95.69 111 ILE A O 1
ATOM 933 N N . ILE A 1 112 ? -4.971 -6.103 -12.237 1.00 95.44 112 ILE A N 1
ATOM 934 C CA . ILE A 1 112 ? -5.452 -7.287 -11.505 1.00 95.44 112 ILE A CA 1
ATOM 935 C C . ILE A 1 112 ? -5.316 -7.077 -9.994 1.00 95.44 112 ILE A C 1
ATOM 937 O O . ILE A 1 112 ? -6.242 -7.381 -9.246 1.00 95.44 112 ILE A O 1
ATOM 941 N N . SER A 1 113 ? -4.195 -6.513 -9.546 1.00 93.00 113 SER A N 1
ATOM 942 C CA . SER A 1 113 ? -3.925 -6.264 -8.127 1.00 93.00 113 SER A CA 1
ATOM 943 C C . SER A 1 113 ? -4.889 -5.230 -7.546 1.00 93.00 113 SER A C 1
ATOM 945 O O . SER A 1 113 ? -5.457 -5.450 -6.480 1.00 93.00 113 SER A O 1
ATOM 947 N N . VAL A 1 114 ? -5.144 -4.133 -8.267 1.00 94.06 114 VAL A N 1
ATOM 948 C CA . VAL A 1 114 ? -6.129 -3.113 -7.871 1.00 94.06 114 VAL A CA 1
ATOM 949 C C . VAL A 1 114 ? -7.537 -3.703 -7.828 1.00 94.06 114 VAL A C 1
ATOM 951 O O . VAL A 1 114 ? -8.252 -3.495 -6.850 1.00 94.06 114 VAL A O 1
ATOM 954 N N . ALA A 1 115 ? -7.930 -4.484 -8.837 1.00 92.25 115 ALA A N 1
ATOM 955 C CA . ALA A 1 115 ? -9.224 -5.158 -8.847 1.00 92.25 115 ALA A CA 1
ATOM 956 C C . ALA A 1 115 ? -9.359 -6.131 -7.667 1.00 92.25 115 ALA A C 1
ATOM 958 O O . ALA A 1 115 ? -10.394 -6.145 -7.002 1.00 92.25 115 ALA A O 1
ATOM 959 N N . PHE A 1 116 ? -8.317 -6.905 -7.362 1.00 90.19 116 PHE A N 1
ATOM 960 C CA . PHE A 1 116 ? -8.298 -7.800 -6.210 1.00 90.19 116 PHE A CA 1
ATOM 961 C C . PHE A 1 116 ? -8.450 -7.028 -4.897 1.00 90.19 116 PHE A C 1
ATOM 963 O O . PHE A 1 116 ? -9.306 -7.377 -4.091 1.00 90.19 116 PHE A O 1
ATOM 970 N N . ILE A 1 117 ? -7.694 -5.942 -4.706 1.00 89.00 117 ILE A N 1
ATOM 971 C CA . ILE A 1 117 ? -7.799 -5.088 -3.515 1.00 89.00 117 ILE A CA 1
ATOM 972 C C . ILE A 1 117 ? -9.221 -4.535 -3.386 1.00 89.00 117 ILE A C 1
ATOM 974 O O . ILE A 1 117 ? -9.838 -4.712 -2.344 1.00 89.00 117 ILE A O 1
ATOM 978 N N . ILE A 1 118 ? -9.794 -3.946 -4.438 1.00 88.31 118 ILE A N 1
ATOM 979 C CA . ILE A 1 118 ? -11.149 -3.371 -4.387 1.00 88.31 118 ILE A CA 1
ATOM 980 C C . ILE A 1 118 ? -12.202 -4.422 -4.006 1.00 88.31 118 ILE A C 1
ATOM 982 O O . ILE A 1 118 ? -13.101 -4.126 -3.219 1.00 88.31 118 ILE A O 1
ATOM 986 N N . ASN A 1 119 ? -12.097 -5.642 -4.540 1.00 85.12 119 ASN A N 1
ATOM 987 C CA . ASN A 1 119 ? -13.090 -6.690 -4.307 1.00 85.12 119 ASN A CA 1
ATOM 988 C C . ASN A 1 119 ? -12.890 -7.442 -2.981 1.00 85.12 119 ASN A C 1
ATOM 990 O O . ASN A 1 119 ? -13.871 -7.843 -2.363 1.00 85.12 119 ASN A O 1
ATOM 994 N N . PHE A 1 120 ? -11.648 -7.644 -2.538 1.00 81.75 120 PHE A N 1
ATOM 995 C CA . PHE A 1 120 ? -11.329 -8.521 -1.407 1.00 81.75 120 PHE A CA 1
ATOM 996 C C . PHE A 1 120 ? -11.010 -7.763 -0.111 1.00 81.75 120 PHE A C 1
ATOM 998 O O . PHE A 1 120 ? -11.337 -8.230 0.981 1.00 81.75 120 PHE A O 1
ATOM 1005 N N . TYR A 1 121 ? -10.425 -6.565 -0.202 1.00 79.25 121 TYR A N 1
ATOM 1006 C CA . TYR A 1 121 ? -10.048 -5.762 0.966 1.00 79.25 121 TYR A CA 1
ATOM 1007 C C . TYR A 1 121 ? -11.232 -5.397 1.884 1.00 79.25 121 TYR A C 1
ATOM 1009 O O . TYR A 1 121 ? -11.078 -5.511 3.102 1.00 79.25 121 TYR A O 1
ATOM 1017 N N . PRO A 1 122 ? -12.437 -5.045 1.377 1.00 74.00 122 PRO A N 1
ATOM 1018 C CA . PRO A 1 122 ? -13.583 -4.772 2.248 1.00 74.00 122 PRO A CA 1
ATOM 1019 C C . PRO A 1 122 ? -14.000 -5.987 3.083 1.00 74.00 122 PRO A C 1
ATOM 1021 O O . PRO A 1 122 ? -14.384 -5.840 4.245 1.00 74.00 122 PRO A O 1
ATOM 1024 N N . THR A 1 123 ? -13.908 -7.191 2.510 1.00 71.25 123 THR A N 1
ATOM 1025 C CA . THR A 1 123 ? -14.183 -8.440 3.227 1.00 71.25 123 THR A CA 1
ATOM 1026 C C . THR A 1 123 ? -13.138 -8.676 4.312 1.00 71.25 123 THR A C 1
ATOM 1028 O O . THR A 1 123 ? -13.522 -8.997 5.431 1.00 71.25 123 THR A O 1
ATOM 1031 N N . LEU A 1 124 ? -11.849 -8.433 4.037 1.00 71.62 124 LEU A N 1
ATOM 1032 C CA . LEU A 1 124 ? -10.780 -8.566 5.035 1.00 71.62 124 LEU A CA 1
ATOM 1033 C C . LEU A 1 124 ? -10.985 -7.659 6.254 1.00 71.62 124 LEU A C 1
ATOM 1035 O O . LEU A 1 124 ? -10.937 -8.151 7.379 1.00 71.62 124 LEU A O 1
ATOM 1039 N N . ILE A 1 125 ? -11.283 -6.371 6.054 1.00 68.56 125 ILE A N 1
ATOM 1040 C CA . ILE A 1 125 ? -11.540 -5.460 7.184 1.00 68.56 125 ILE A CA 1
ATOM 1041 C C . ILE A 1 125 ? -12.780 -5.907 7.971 1.00 68.56 125 ILE A C 1
ATOM 1043 O O . ILE A 1 125 ? -12.808 -5.867 9.201 1.00 68.56 125 ILE A O 1
ATOM 1047 N N . SER A 1 126 ? -13.798 -6.404 7.267 1.00 74.25 126 SER A N 1
ATOM 1048 C CA . SER A 1 126 ? -15.022 -6.877 7.911 1.00 74.25 126 SER A CA 1
ATOM 1049 C C . SER A 1 126 ? -14.795 -8.109 8.801 1.00 74.25 126 SER A C 1
ATOM 1051 O O . SER A 1 126 ? -15.576 -8.327 9.723 1.00 74.25 126 SER A O 1
ATOM 1053 N N . ILE A 1 127 ? -13.753 -8.917 8.564 1.00 75.31 127 ILE A N 1
ATOM 1054 C CA . ILE A 1 127 ? -13.434 -10.096 9.391 1.00 75.31 127 ILE A CA 1
ATOM 1055 C C . ILE A 1 127 ? -12.933 -9.678 10.774 1.00 75.31 127 ILE A C 1
ATOM 1057 O O . ILE A 1 127 ? -13.368 -10.243 11.780 1.00 75.31 127 ILE A O 1
ATOM 1061 N N . GLU A 1 128 ? -12.052 -8.679 10.841 1.00 75.62 128 GLU A N 1
ATOM 1062 C CA . GLU A 1 128 ? -11.567 -8.143 12.116 1.00 75.62 128 GLU A CA 1
ATOM 1063 C C . GLU A 1 128 ? -12.730 -7.574 12.936 1.00 75.62 128 GLU A C 1
ATOM 1065 O O . GLU A 1 128 ? -12.874 -7.869 14.125 1.00 75.62 128 GLU A O 1
ATOM 1070 N N . ASP A 1 129 ? -13.617 -6.842 12.264 1.00 78.25 129 ASP A N 1
ATOM 1071 C CA . ASP A 1 129 ? -14.844 -6.322 12.842 1.00 78.25 129 ASP A CA 1
ATOM 1072 C C . ASP A 1 129 ? -15.739 -7.469 13.376 1.00 78.25 129 ASP A C 1
ATOM 1074 O O . ASP A 1 129 ? -16.139 -7.474 14.544 1.00 78.25 129 ASP A O 1
ATOM 1078 N N . VAL A 1 130 ? -16.002 -8.516 12.589 1.00 80.56 130 VAL A N 1
ATOM 1079 C CA . VAL A 1 130 ? -16.788 -9.678 13.053 1.00 80.56 130 VAL A CA 1
ATOM 1080 C C . VAL A 1 130 ? -16.152 -10.368 14.262 1.00 80.56 130 VAL A C 1
ATOM 1082 O O . VAL A 1 130 ? -16.877 -10.750 15.186 1.00 80.56 130 VAL A O 1
ATOM 1085 N N . SER A 1 131 ? -14.825 -10.507 14.288 1.00 79.44 131 SER A N 1
ATOM 1086 C CA . SER A 1 131 ? -14.093 -11.074 15.426 1.00 79.44 131 SER A CA 1
ATOM 1087 C C . SER A 1 131 ? -14.296 -10.232 16.689 1.00 79.44 131 SER A C 1
ATOM 1089 O O . SER A 1 131 ? -14.706 -10.768 17.723 1.00 79.44 131 SER A O 1
ATOM 1091 N N . LYS A 1 132 ? -14.140 -8.902 16.586 1.00 79.38 132 LYS A N 1
ATOM 1092 C CA . LYS A 1 132 ? -14.419 -7.956 17.681 1.00 79.38 132 LYS A CA 1
ATOM 1093 C C . LYS A 1 132 ? -15.840 -8.136 18.216 1.00 79.38 132 LYS A C 1
ATOM 1095 O O . LYS A 1 132 ? -16.027 -8.263 19.423 1.00 79.38 132 LYS A O 1
ATOM 1100 N N . CYS A 1 133 ? -16.842 -8.216 17.340 1.00 81.62 133 CYS A N 1
ATOM 1101 C CA . CYS A 1 133 ? -18.238 -8.321 17.774 1.00 81.62 133 CYS A CA 1
ATOM 1102 C C . CYS A 1 133 ? -18.596 -9.678 18.379 1.00 81.62 133 CYS A C 1
ATOM 1104 O O . CYS A 1 133 ? -19.406 -9.755 19.303 1.00 81.62 133 CYS A O 1
ATOM 1106 N N . THR A 1 134 ? -18.011 -10.754 17.866 1.00 81.69 134 THR A N 1
ATOM 1107 C CA . THR A 1 134 ? -18.291 -12.098 18.378 1.00 81.69 134 THR A CA 1
ATOM 1108 C C . THR A 1 134 ? -17.666 -12.285 19.760 1.00 81.69 134 THR A C 1
ATOM 1110 O O . THR A 1 134 ? -18.324 -12.785 20.665 1.00 81.69 134 THR A O 1
ATOM 1113 N N . ASN A 1 135 ? -16.438 -11.801 19.965 1.00 79.88 135 ASN A N 1
ATOM 1114 C CA . ASN A 1 135 ? -15.758 -11.925 21.256 1.00 79.88 135 ASN A CA 1
ATOM 1115 C C . ASN A 1 135 ? -16.367 -11.003 22.325 1.00 79.88 135 ASN A C 1
ATOM 1117 O O . ASN A 1 135 ? -16.454 -11.380 23.493 1.00 79.88 135 ASN A O 1
ATOM 1121 N N . MET A 1 136 ? -16.837 -9.810 21.936 1.00 79.69 136 MET A N 1
ATOM 1122 C CA . MET A 1 136 ? -17.338 -8.823 22.896 1.00 79.69 136 MET A CA 1
ATOM 1123 C C . MET A 1 136 ? -18.659 -9.217 23.570 1.00 79.69 136 MET A C 1
ATOM 1125 O O . MET A 1 136 ? -18.925 -8.756 24.676 1.00 79.69 136 MET A O 1
ATOM 1129 N N . GLU A 1 137 ? -19.479 -10.083 22.968 1.00 82.12 137 GLU A N 1
ATOM 1130 C CA . GLU A 1 137 ? -20.747 -10.523 23.576 1.00 82.12 137 GLU A CA 1
ATOM 1131 C C . GLU A 1 137 ? -20.536 -11.109 24.983 1.00 82.12 137 GLU A C 1
ATOM 1133 O O . GLU A 1 137 ? -21.230 -10.738 25.934 1.00 82.12 137 GLU A O 1
ATOM 1138 N N . THR A 1 138 ? -19.514 -11.955 25.139 1.00 82.69 138 THR A N 1
ATOM 1139 C CA . THR A 1 138 ? -19.152 -12.570 26.423 1.00 82.69 138 THR A CA 1
ATOM 1140 C C . THR A 1 138 ? -18.693 -11.524 27.438 1.00 82.69 138 THR A C 1
ATOM 1142 O O . THR A 1 138 ? -19.100 -11.564 28.600 1.00 82.69 138 THR A O 1
ATOM 1145 N N . HIS A 1 139 ? -17.875 -10.561 27.007 1.00 83.38 139 HIS A N 1
ATOM 1146 C CA . HIS A 1 139 ? -17.361 -9.506 27.881 1.00 83.38 139 HIS A CA 1
ATOM 1147 C C . HIS A 1 139 ? -18.463 -8.539 28.326 1.00 83.38 139 HIS A C 1
ATOM 1149 O O . HIS A 1 139 ? -18.546 -8.226 29.509 1.00 83.38 139 HIS A O 1
ATOM 1155 N N . ILE A 1 140 ? -19.361 -8.138 27.419 1.00 84.31 140 ILE A N 1
ATOM 1156 C CA . ILE A 1 140 ? -20.520 -7.291 27.743 1.00 84.31 140 ILE A CA 1
ATOM 1157 C C . ILE A 1 140 ? -21.439 -7.994 28.739 1.00 84.31 140 ILE A C 1
ATOM 1159 O O . ILE A 1 140 ? -21.875 -7.373 29.701 1.00 84.31 140 ILE A O 1
ATOM 1163 N N . THR A 1 141 ? -21.704 -9.288 28.540 1.00 85.25 141 THR A N 1
ATOM 1164 C CA . THR A 1 141 ? -22.557 -10.066 29.453 1.00 85.25 141 THR A CA 1
ATOM 1165 C C . THR A 1 141 ? -22.012 -10.035 30.874 1.00 85.25 141 THR A C 1
ATOM 1167 O O . THR A 1 141 ? -22.734 -9.722 31.814 1.00 85.25 141 THR A O 1
ATOM 1170 N N . LYS A 1 142 ? -20.712 -10.278 31.045 1.00 84.25 142 LYS A N 1
ATOM 1171 C CA . LYS A 1 142 ? -20.078 -10.196 32.364 1.00 84.25 142 LYS A CA 1
ATOM 1172 C C . LYS A 1 142 ? -20.079 -8.776 32.932 1.00 84.25 142 LYS A C 1
ATOM 1174 O O . LYS A 1 142 ? -20.332 -8.599 34.120 1.00 84.25 142 LYS A O 1
ATOM 1179 N N . ALA A 1 143 ? -19.814 -7.778 32.088 1.00 84.50 143 ALA A N 1
ATOM 1180 C CA . ALA A 1 143 ? -19.764 -6.380 32.495 1.00 84.50 143 ALA A CA 1
ATOM 1181 C C . ALA A 1 143 ? -21.115 -5.869 33.016 1.00 84.50 143 ALA A C 1
ATOM 1183 O O . ALA A 1 143 ? -21.160 -5.176 34.027 1.00 84.50 143 ALA A O 1
ATOM 1184 N N . VAL A 1 144 ? -22.215 -6.239 32.355 1.00 85.19 144 VAL A N 1
ATOM 1185 C CA . VAL A 1 144 ? -23.572 -5.819 32.733 1.00 85.19 144 VAL A CA 1
ATOM 1186 C C . VAL A 1 144 ? -24.090 -6.595 33.944 1.00 85.19 144 VAL A C 1
ATOM 1188 O O . VAL A 1 144 ? -24.677 -5.991 34.835 1.00 85.19 144 VAL A O 1
ATOM 1191 N N . ASN A 1 145 ? -23.848 -7.907 34.025 1.00 84.88 145 ASN A N 1
ATOM 1192 C CA . ASN A 1 145 ? -24.425 -8.751 35.085 1.00 84.88 145 ASN A CA 1
ATOM 1193 C C . ASN A 1 145 ? -23.919 -8.412 36.482 1.00 84.88 145 ASN A C 1
ATOM 1195 O O . ASN A 1 145 ? -24.617 -8.645 37.465 1.00 84.88 145 ASN A O 1
ATOM 1199 N N . ASN A 1 146 ? -22.706 -7.873 36.563 1.00 84.25 146 ASN A N 1
ATOM 1200 C CA . ASN A 1 146 ? -22.049 -7.590 37.831 1.00 84.25 146 ASN A CA 1
ATOM 1201 C C . ASN A 1 146 ? -22.292 -6.157 38.327 1.00 84.25 146 ASN A C 1
ATOM 1203 O O . ASN A 1 146 ? -21.801 -5.802 39.397 1.00 84.25 146 ASN A O 1
ATOM 1207 N N . VAL A 1 147 ? -23.044 -5.335 37.584 1.00 85.81 147 VAL A N 1
ATOM 1208 C CA . VAL A 1 147 ? -23.291 -3.932 37.937 1.00 85.81 147 VAL A CA 1
ATOM 1209 C C . VAL A 1 147 ? -24.795 -3.672 38.090 1.00 85.81 147 VAL A C 1
ATOM 1211 O O . VAL A 1 147 ? -25.536 -3.758 37.110 1.00 85.81 147 VAL A O 1
ATOM 1214 N N . PRO A 1 148 ? -25.269 -3.294 39.292 1.00 85.69 148 PRO A N 1
ATOM 1215 C CA . PRO A 1 148 ? -26.668 -2.928 39.512 1.00 85.69 148 PRO A CA 1
ATOM 1216 C C . PRO A 1 148 ? -27.102 -1.743 38.638 1.00 85.69 148 PRO A C 1
ATOM 1218 O O . PRO A 1 148 ? -26.447 -0.699 38.628 1.00 85.69 148 PRO A O 1
ATOM 1221 N N . LEU A 1 149 ? -28.224 -1.878 37.920 1.00 84.75 149 LEU A N 1
ATOM 1222 C CA . LEU A 1 149 ? -28.722 -0.871 36.964 1.00 84.75 149 LEU A CA 1
ATOM 1223 C C . LEU A 1 149 ? -29.057 0.488 37.599 1.00 84.75 149 LEU A C 1
ATOM 1225 O O . LEU A 1 149 ? -29.023 1.520 36.919 1.00 84.75 149 LEU A O 1
ATOM 1229 N N . ASP A 1 150 ? -29.383 0.495 38.886 1.00 84.69 150 ASP A N 1
ATOM 1230 C CA . ASP A 1 150 ? -29.698 1.665 39.702 1.00 84.69 150 ASP A CA 1
ATOM 1231 C C . ASP A 1 150 ? -28.454 2.356 40.291 1.00 84.69 150 ASP A C 1
ATOM 1233 O O . ASP A 1 150 ? -28.581 3.436 40.870 1.00 84.69 150 ASP A O 1
ATOM 1237 N N . SER A 1 151 ? -27.251 1.801 40.085 1.00 86.25 151 SER A N 1
ATOM 1238 C CA . SER A 1 151 ? -25.997 2.412 40.535 1.00 86.25 151 SER A CA 1
ATOM 1239 C C . SER A 1 151 ? -25.840 3.836 39.988 1.00 86.25 151 SER A C 1
ATOM 1241 O O . SER A 1 151 ? -25.895 4.084 38.777 1.00 86.25 151 SER A O 1
ATOM 1243 N N . SER A 1 152 ? -25.570 4.788 40.884 1.00 86.88 152 SER A N 1
ATOM 1244 C CA . SER A 1 152 ? -25.238 6.173 40.524 1.00 86.88 152 SER A CA 1
ATOM 1245 C C . SER A 1 152 ? -23.902 6.278 39.778 1.00 86.88 152 SER A C 1
ATOM 1247 O O . SER A 1 152 ? -23.672 7.243 39.047 1.00 86.88 152 SER A O 1
ATOM 1249 N N . THR A 1 153 ? -23.041 5.264 39.908 1.00 90.06 153 THR A N 1
ATOM 1250 C CA . THR A 1 153 ? -21.747 5.133 39.231 1.00 90.06 153 THR A CA 1
ATOM 1251 C C . THR A 1 153 ? -21.746 4.077 38.129 1.00 90.06 153 THR A C 1
ATOM 1253 O O . THR A 1 153 ? -20.672 3.737 37.639 1.00 90.06 153 THR A O 1
ATOM 1256 N N . TYR A 1 154 ? -22.923 3.635 37.662 1.00 88.50 154 TYR A N 1
ATOM 1257 C CA . TYR A 1 154 ? -23.096 2.536 36.701 1.00 88.50 154 TYR A CA 1
ATOM 1258 C C . TYR A 1 154 ? -22.056 2.510 35.572 1.00 88.50 154 TYR A C 1
ATOM 1260 O O . TYR A 1 154 ? -21.364 1.517 35.393 1.00 88.50 154 TYR A O 1
ATOM 1268 N N . TYR A 1 155 ? -21.885 3.611 34.831 1.00 89.75 155 TYR A N 1
ATOM 1269 C CA . TYR A 1 155 ? -20.951 3.649 33.697 1.00 89.75 155 TYR A CA 1
ATOM 1270 C C . TYR A 1 155 ? -19.486 3.451 34.108 1.00 89.75 155 TYR A C 1
ATOM 1272 O O . TYR A 1 155 ? -18.728 2.798 33.395 1.00 89.75 155 TYR A O 1
ATOM 1280 N N . LYS A 1 156 ? -19.090 3.988 35.269 1.00 90.38 156 LYS A N 1
ATOM 1281 C CA . LYS A 1 156 ? -17.741 3.804 35.821 1.00 90.38 156 LYS A CA 1
ATOM 1282 C C . LYS A 1 156 ? -17.540 2.376 36.319 1.00 90.38 156 LYS A C 1
ATOM 1284 O O . LYS A 1 156 ? -16.462 1.824 36.134 1.00 90.38 156 LYS A O 1
ATOM 1289 N N . ASP A 1 157 ? -18.566 1.785 36.922 1.00 90.50 157 ASP A N 1
ATOM 1290 C CA . ASP A 1 157 ? -18.519 0.413 37.430 1.00 90.50 157 ASP A CA 1
ATOM 1291 C C . ASP A 1 157 ? -18.456 -0.598 36.275 1.00 90.50 157 ASP A C 1
ATOM 1293 O O . ASP A 1 157 ? -17.646 -1.520 36.307 1.00 90.50 157 ASP A O 1
ATOM 1297 N N . VAL A 1 158 ? -19.210 -0.361 35.196 1.00 88.25 158 VAL A N 1
ATOM 1298 C CA . VAL A 1 158 ? -19.123 -1.142 33.952 1.00 88.25 158 VAL A CA 1
ATOM 1299 C C . VAL A 1 158 ? -17.728 -1.033 33.331 1.00 88.25 158 VAL A C 1
ATOM 1301 O O . VAL A 1 158 ? -17.164 -2.050 32.936 1.00 88.25 158 VAL A O 1
ATOM 1304 N N . ALA A 1 159 ? -17.141 0.168 33.268 1.00 88.31 159 ALA A N 1
ATOM 1305 C CA . ALA A 1 159 ? -15.780 0.348 32.755 1.00 88.31 159 ALA A CA 1
ATOM 1306 C C . ALA A 1 159 ? -14.751 -0.452 33.574 1.00 88.31 159 ALA A C 1
ATOM 1308 O O . ALA A 1 159 ? -13.974 -1.213 33.003 1.00 88.31 159 ALA A O 1
ATOM 1309 N N . LYS A 1 160 ? -14.818 -0.383 34.910 1.00 88.38 160 LYS A N 1
ATOM 1310 C CA . LYS A 1 160 ? -13.968 -1.199 35.795 1.00 88.38 160 LYS A CA 1
ATOM 1311 C C . LYS A 1 160 ? -14.155 -2.697 35.578 1.00 88.38 160 LYS A C 1
ATOM 1313 O O . LYS A 1 160 ? -13.191 -3.448 35.671 1.00 88.38 160 LYS A O 1
ATOM 1318 N N . GLN A 1 161 ? -15.379 -3.136 35.290 1.00 87.94 161 GLN A N 1
ATOM 1319 C CA . GLN A 1 161 ? -15.651 -4.545 35.033 1.00 87.94 161 GLN A CA 1
ATOM 1320 C C . GLN A 1 161 ? -15.041 -5.023 33.708 1.00 87.94 161 GLN A C 1
ATOM 1322 O O . GLN A 1 161 ? -14.595 -6.165 33.621 1.00 87.94 161 GLN A O 1
ATOM 1327 N N . PHE A 1 162 ? -14.967 -4.162 32.687 1.00 84.31 162 PHE A N 1
ATOM 1328 C CA . PHE A 1 162 ? -14.221 -4.476 31.465 1.00 84.31 162 PHE A CA 1
ATOM 1329 C C . PHE A 1 162 ? -12.724 -4.651 31.745 1.00 84.31 162 PHE A C 1
ATOM 1331 O O . PHE A 1 162 ? -12.130 -5.601 31.243 1.00 84.31 162 PHE A O 1
ATOM 1338 N N . GLU A 1 163 ? -12.136 -3.787 32.574 1.00 82.75 163 GLU A N 1
ATOM 1339 C CA . GLU A 1 163 ? -10.722 -3.866 32.969 1.00 82.75 163 GLU A CA 1
ATOM 1340 C C . GLU A 1 163 ? -10.413 -5.119 33.813 1.00 82.75 163 GLU A C 1
ATOM 1342 O O . GLU A 1 163 ? -9.372 -5.747 33.637 1.00 82.75 163 GLU A O 1
ATOM 1347 N N . SER A 1 164 ? -11.326 -5.531 34.700 1.00 78.44 164 SER A N 1
ATOM 1348 C CA . SER A 1 164 ? -11.101 -6.661 35.614 1.00 78.44 164 SER A CA 1
ATOM 1349 C C . SER A 1 164 ? -11.318 -8.043 34.984 1.00 78.44 164 SER A C 1
ATOM 1351 O O . SER A 1 164 ? -10.687 -9.014 35.400 1.00 78.44 164 SER A O 1
ATOM 1353 N N . GLU A 1 165 ? -12.199 -8.161 33.988 1.00 70.12 165 GLU A N 1
ATOM 1354 C CA . GLU A 1 165 ? -12.630 -9.457 33.436 1.00 70.12 165 GLU A CA 1
ATOM 1355 C C . GLU A 1 165 ? -11.832 -9.932 32.224 1.00 70.12 165 GLU A C 1
ATOM 1357 O O . GLU A 1 165 ? -12.039 -11.054 31.747 1.00 70.12 165 GLU A O 1
ATOM 1362 N N . SER A 1 166 ? -10.961 -9.092 31.669 1.00 63.50 166 SER A N 1
ATOM 1363 C CA . SER A 1 166 ? -10.262 -9.418 30.434 1.00 63.50 166 SER A CA 1
ATOM 1364 C C . SER A 1 166 ? -8.868 -8.813 30.400 1.00 63.50 166 SER A C 1
ATOM 1366 O O . SER A 1 166 ? -8.698 -7.602 30.333 1.00 63.50 166 SER A O 1
ATOM 1368 N N . TYR A 1 167 ? -7.865 -9.690 30.313 1.00 55.81 167 TYR A N 1
ATOM 1369 C CA . TYR A 1 167 ? -6.470 -9.329 30.035 1.00 55.81 167 TYR A CA 1
ATOM 1370 C C . TYR A 1 167 ? -6.289 -8.638 28.668 1.00 55.81 167 TYR A C 1
ATOM 1372 O O . TYR A 1 167 ? -5.185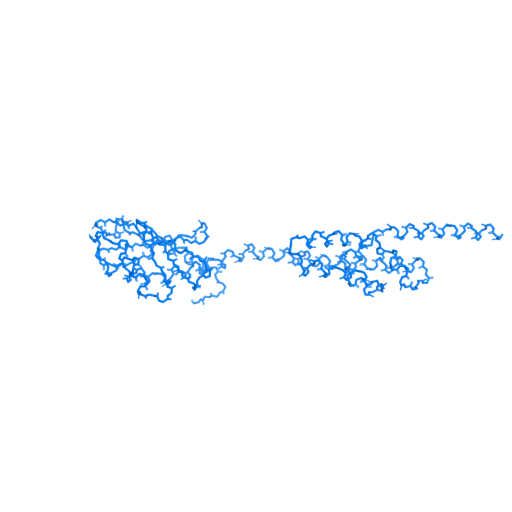 -8.221 28.323 1.00 55.81 167 TYR A O 1
ATOM 1380 N N . GLU A 1 168 ? -7.353 -8.558 27.862 1.00 64.25 168 GLU A N 1
ATOM 1381 C CA . GLU A 1 168 ? -7.353 -7.892 26.563 1.00 64.25 168 GLU A CA 1
ATOM 1382 C C . GLU A 1 168 ? -7.521 -6.367 26.666 1.00 64.25 168 GLU A C 1
ATOM 1384 O O . GLU A 1 168 ? -7.191 -5.679 25.698 1.00 64.25 168 GLU A O 1
ATOM 1389 N N . PHE A 1 169 ? -7.982 -5.832 27.807 1.00 72.50 169 PHE A N 1
ATOM 1390 C CA . PHE A 1 169 ? -8.147 -4.390 28.034 1.00 72.50 169 PHE A CA 1
ATOM 1391 C C . PHE A 1 169 ? -7.149 -3.903 29.091 1.00 72.50 169 PHE A C 1
ATOM 1393 O O . PHE A 1 169 ? -7.176 -4.355 30.229 1.00 72.50 169 PHE A O 1
ATOM 1400 N N . ILE A 1 170 ? -6.259 -2.980 28.717 1.00 70.31 170 ILE A N 1
ATOM 1401 C CA . ILE A 1 170 ? -5.276 -2.392 29.646 1.00 70.31 170 ILE A CA 1
ATOM 1402 C C . ILE A 1 170 ? -5.908 -1.294 30.503 1.00 70.31 170 ILE A C 1
ATOM 1404 O O . ILE A 1 170 ? -5.514 -1.105 31.647 1.00 70.31 170 ILE A O 1
ATOM 1408 N N . SER A 1 171 ? -6.853 -0.546 29.938 1.00 78.38 171 SER A N 1
ATOM 1409 C CA . SER A 1 171 ? -7.577 0.503 30.649 1.00 78.38 171 SER A CA 1
ATOM 1410 C C . SER A 1 171 ? -8.970 0.681 30.062 1.00 78.38 171 SER A C 1
ATOM 1412 O O . SER A 1 171 ? -9.187 0.449 28.866 1.00 78.38 171 SER A O 1
ATOM 1414 N N . ALA A 1 172 ? -9.909 1.098 30.908 1.00 83.25 172 ALA A N 1
ATOM 1415 C CA . ALA A 1 172 ? -11.274 1.429 30.531 1.00 83.25 172 ALA A CA 1
ATOM 1416 C C . ALA A 1 172 ? -11.741 2.664 31.313 1.00 83.25 172 ALA A C 1
ATOM 1418 O O . ALA A 1 172 ? -11.865 2.637 32.536 1.00 83.25 172 ALA A O 1
ATOM 1419 N N . GLU A 1 173 ? -12.032 3.758 30.610 1.00 84.94 173 GLU A N 1
ATOM 1420 C CA . GLU A 1 173 ? -12.441 5.023 31.225 1.00 84.94 173 GLU A CA 1
ATOM 1421 C C . GLU A 1 173 ? -13.838 5.436 30.767 1.00 84.94 173 GLU A C 1
ATOM 1423 O O . GLU A 1 173 ? -14.132 5.475 29.572 1.00 84.94 173 GLU A O 1
ATOM 1428 N N . ALA A 1 174 ? -14.707 5.774 31.724 1.00 88.19 174 ALA A N 1
ATOM 1429 C CA . ALA A 1 174 ? -16.064 6.231 31.445 1.00 88.19 174 ALA A CA 1
ATOM 1430 C C . ALA A 1 174 ? -16.174 7.763 31.481 1.00 88.19 174 ALA A C 1
ATOM 1432 O O . ALA A 1 174 ? -15.909 8.396 32.507 1.00 88.19 174 ALA A O 1
ATOM 1433 N N . ASN A 1 175 ? -16.669 8.345 30.389 1.00 89.19 175 ASN A N 1
ATOM 1434 C CA . ASN A 1 175 ? -17.113 9.730 30.291 1.00 89.19 175 ASN A CA 1
ATOM 1435 C C . ASN A 1 175 ? -18.609 9.761 29.933 1.00 89.19 175 ASN A C 1
ATOM 1437 O O . ASN A 1 175 ? -19.000 9.655 28.769 1.00 89.19 175 ASN A O 1
ATOM 1441 N N . GLY A 1 176 ? -19.461 9.859 30.957 1.00 89.50 176 GLY A N 1
ATOM 1442 C CA . GLY A 1 176 ? -20.908 9.730 30.787 1.00 89.50 176 GLY A CA 1
ATOM 1443 C C . GLY A 1 176 ? -21.282 8.330 30.301 1.00 89.50 176 GLY A C 1
ATOM 1444 O O . GLY A 1 176 ? -20.855 7.343 30.889 1.00 89.50 176 GLY A O 1
ATOM 1445 N N . ASN A 1 177 ? -22.063 8.248 29.223 1.00 88.94 177 ASN A N 1
ATOM 1446 C CA . ASN A 1 177 ? -22.457 6.981 28.605 1.00 88.94 177 ASN A CA 1
ATOM 1447 C C . ASN A 1 177 ? -21.392 6.389 27.665 1.00 88.94 177 ASN A C 1
ATOM 1449 O O . ASN A 1 177 ? -21.632 5.343 27.067 1.00 88.94 177 ASN A O 1
ATOM 1453 N N . LYS A 1 178 ? -20.233 7.036 27.504 1.00 89.88 178 LYS A N 1
ATOM 1454 C CA . LYS A 1 178 ? -19.144 6.555 26.650 1.00 89.88 178 LYS A CA 1
ATOM 1455 C C . LYS A 1 178 ? -18.034 5.936 27.482 1.00 89.88 178 LYS A C 1
ATOM 1457 O O . LYS A 1 178 ? -17.560 6.556 28.428 1.00 89.88 178 LYS A O 1
ATOM 1462 N N . ILE A 1 179 ? -17.603 4.744 27.097 1.00 89.19 179 ILE A N 1
ATOM 1463 C CA . ILE A 1 179 ? -16.497 4.006 27.699 1.00 89.19 179 ILE A CA 1
ATOM 1464 C C . ILE A 1 179 ? -15.404 3.860 26.641 1.00 89.19 179 ILE A C 1
ATOM 1466 O O . ILE A 1 179 ? -15.626 3.234 25.604 1.00 89.19 179 ILE A O 1
ATOM 1470 N N . SER A 1 180 ? -14.241 4.444 26.905 1.00 86.31 180 SER A N 1
ATOM 1471 C CA . SER A 1 180 ? -13.052 4.347 26.059 1.00 86.31 180 SER A CA 1
ATOM 1472 C C . SER A 1 180 ? -12.131 3.272 26.613 1.00 86.31 180 SER A C 1
ATOM 1474 O O . SER A 1 180 ? -11.703 3.370 27.761 1.00 86.31 180 SER A O 1
ATOM 1476 N N . MET A 1 181 ? -11.827 2.255 25.810 1.00 84.12 181 MET A N 1
ATOM 1477 C CA . MET A 1 181 ? -10.965 1.146 26.215 1.00 84.12 181 MET A CA 1
ATOM 1478 C C . MET A 1 181 ? -9.702 1.072 25.363 1.00 84.12 181 MET A C 1
ATOM 1480 O O . MET A 1 181 ? -9.756 1.247 24.143 1.00 84.12 181 MET A O 1
ATOM 1484 N N . MET A 1 182 ? -8.574 0.758 26.000 1.00 79.06 182 MET A N 1
ATOM 1485 C CA . MET A 1 182 ? -7.308 0.484 25.324 1.00 79.06 182 MET A CA 1
ATOM 1486 C C . MET A 1 182 ? -7.083 -1.026 25.220 1.00 79.06 182 MET A C 1
ATOM 1488 O O . MET A 1 182 ? -6.941 -1.705 26.237 1.00 79.06 182 MET A O 1
ATOM 1492 N N . ALA A 1 183 ? -7.032 -1.550 23.993 1.00 72.88 183 ALA A N 1
ATOM 1493 C CA . ALA A 1 183 ? -6.948 -2.986 23.726 1.00 72.88 183 ALA A CA 1
ATOM 1494 C C . ALA A 1 183 ? -5.817 -3.316 22.720 1.00 72.88 183 ALA A C 1
ATOM 1496 O O . ALA A 1 183 ? -6.054 -3.349 21.508 1.00 72.88 183 ALA A O 1
ATOM 1497 N N . PRO A 1 184 ? -4.576 -3.580 23.184 1.00 65.06 184 PRO A N 1
ATOM 1498 C CA . PRO A 1 184 ? -3.393 -3.746 22.323 1.00 65.06 184 PRO A CA 1
ATOM 1499 C C . PRO A 1 184 ? -3.486 -4.897 21.323 1.00 65.06 184 PRO A C 1
ATOM 1501 O O . PRO A 1 184 ? -2.872 -4.841 20.259 1.00 65.06 184 PRO A O 1
ATOM 1504 N N . LYS A 1 185 ? -4.281 -5.927 21.646 1.00 64.56 185 LYS A N 1
ATOM 1505 C CA . LYS A 1 185 ? -4.578 -7.063 20.760 1.00 64.56 185 LYS A CA 1
ATOM 1506 C C . LYS A 1 185 ? -5.120 -6.615 19.395 1.00 64.56 185 LYS A C 1
ATOM 1508 O O . LYS A 1 185 ? -5.002 -7.357 18.427 1.00 64.56 185 LYS A O 1
ATOM 1513 N N . TYR A 1 186 ? -5.684 -5.411 19.319 1.00 60.09 186 TYR A N 1
ATOM 1514 C CA . TYR A 1 186 ? -6.293 -4.857 18.116 1.00 60.09 186 TYR A CA 1
ATOM 1515 C C . TYR A 1 186 ? -5.441 -3.781 17.418 1.00 60.09 186 TYR A C 1
ATOM 1517 O O . TYR A 1 186 ? -5.987 -3.059 16.599 1.00 60.09 186 TYR A O 1
ATOM 1525 N N . GLN A 1 187 ? -4.134 -3.676 17.707 1.00 50.62 187 GLN A N 1
ATOM 1526 C CA . GLN A 1 187 ? -3.170 -2.813 16.994 1.00 50.62 187 GLN A CA 1
ATOM 1527 C C . GLN A 1 187 ? -3.631 -1.336 16.872 1.00 50.62 187 GLN A C 1
ATOM 1529 O O . GLN A 1 187 ? -3.964 -0.844 15.801 1.00 50.62 187 GLN A O 1
ATOM 1534 N N . ASP A 1 188 ? -3.663 -0.658 18.025 1.00 54.84 188 ASP A N 1
ATOM 1535 C CA . ASP A 1 188 ? -4.046 0.753 18.253 1.00 54.84 188 ASP A CA 1
ATOM 1536 C C . ASP A 1 188 ? -5.443 1.247 17.779 1.00 54.84 188 ASP A C 1
ATOM 1538 O O . ASP A 1 188 ? -5.549 2.205 17.012 1.00 54.84 188 ASP A O 1
ATOM 1542 N N . PRO A 1 189 ? -6.559 0.676 18.279 1.00 60.94 189 PRO A N 1
ATOM 1543 C CA . PRO A 1 189 ? -7.865 1.306 18.233 1.00 60.94 189 PRO A CA 1
ATOM 1544 C C . PRO A 1 189 ? -8.342 1.560 19.663 1.00 60.94 189 PRO A C 1
ATOM 1546 O O . PRO A 1 189 ? -8.633 0.630 20.421 1.00 60.94 189 PRO A O 1
ATOM 1549 N N . SER A 1 190 ? -8.486 2.826 20.035 1.00 64.31 190 SER A N 1
ATOM 1550 C CA . SER A 1 190 ? -9.374 3.170 21.139 1.00 64.31 190 SER A CA 1
ATOM 1551 C C . SER A 1 190 ? -10.758 2.589 20.829 1.00 64.31 190 SER A C 1
ATOM 1553 O O . SER A 1 190 ? -11.408 2.941 19.842 1.00 64.31 190 SER A O 1
ATOM 1555 N N . LEU A 1 191 ? -11.192 1.619 21.630 1.00 77.88 191 LEU A N 1
ATOM 1556 C CA . LEU A 1 191 ? -12.505 1.018 21.472 1.00 77.88 191 LEU A CA 1
ATOM 1557 C C . LEU A 1 191 ? -13.501 1.893 22.228 1.00 77.88 191 LEU A C 1
ATOM 1559 O O . LEU A 1 191 ? -13.501 1.914 23.456 1.00 77.88 191 LEU A O 1
ATOM 1563 N N . GLU A 1 192 ? -14.340 2.622 21.494 1.00 81.81 192 GLU A N 1
ATOM 1564 C CA . GLU A 1 192 ? -15.422 3.408 22.089 1.00 81.81 192 GLU A CA 1
ATOM 1565 C C . GLU A 1 192 ? -16.692 2.553 22.164 1.00 81.81 192 GLU A C 1
ATOM 1567 O O . GLU A 1 192 ? -17.263 2.147 21.141 1.00 81.81 192 GLU A O 1
ATOM 1572 N N . VAL A 1 193 ? -17.144 2.295 23.389 1.00 87.44 193 VAL A N 1
ATOM 1573 C CA . VAL A 1 193 ? -18.422 1.647 23.679 1.00 87.44 193 VAL A CA 1
ATOM 1574 C C . VAL A 1 193 ? -19.375 2.671 24.266 1.00 87.44 193 VAL A C 1
ATOM 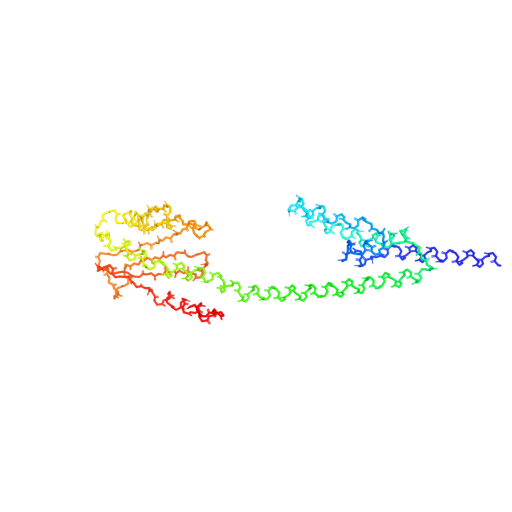1576 O O . VAL A 1 193 ? -19.111 3.274 25.298 1.00 87.44 193 VAL A O 1
ATOM 1579 N N . THR A 1 194 ? -20.504 2.876 23.600 1.00 88.50 194 THR A N 1
ATOM 1580 C CA . THR A 1 194 ? -21.603 3.699 24.111 1.00 88.50 194 THR A CA 1
ATOM 1581 C C . THR A 1 194 ? -22.618 2.805 24.805 1.00 88.50 194 THR A C 1
ATOM 1583 O O . THR A 1 194 ? -23.058 1.815 24.222 1.00 88.50 194 THR A O 1
ATOM 1586 N N . VAL A 1 195 ? -22.992 3.148 26.032 1.00 90.75 195 VAL A N 1
ATOM 1587 C CA . VAL A 1 195 ? -23.917 2.390 26.873 1.00 90.75 195 VAL A CA 1
ATOM 1588 C C . VAL A 1 195 ? -25.164 3.227 27.123 1.00 90.75 195 VAL A C 1
ATOM 1590 O O . VAL A 1 195 ? -25.144 4.153 27.920 1.00 90.75 195 VAL A O 1
ATOM 1593 N N . ASP A 1 196 ? -26.272 2.891 26.482 1.00 90.00 196 ASP A N 1
ATOM 1594 C CA . ASP A 1 196 ? -27.562 3.526 26.743 1.00 90.00 196 ASP A CA 1
ATOM 1595 C C . ASP A 1 196 ? -28.357 2.657 27.719 1.00 90.00 196 ASP A C 1
ATOM 1597 O O . ASP A 1 196 ? -28.487 1.451 27.499 1.00 90.00 196 ASP A O 1
ATOM 1601 N N . LYS A 1 197 ? -28.880 3.246 28.802 1.00 90.06 197 LYS A N 1
ATOM 1602 C CA . LYS A 1 197 ? -29.680 2.527 29.805 1.00 90.06 197 LYS A CA 1
ATOM 1603 C C . LYS A 1 197 ? -30.956 3.278 30.183 1.00 90.06 197 LYS A C 1
ATOM 1605 O O . LYS A 1 197 ? -30.942 4.497 30.350 1.00 90.06 197 LYS A O 1
ATOM 1610 N N . ALA A 1 198 ? -32.022 2.519 30.400 1.00 89.25 198 ALA A N 1
ATOM 1611 C CA . ALA A 1 198 ? -33.271 2.936 31.025 1.00 89.25 198 ALA A CA 1
ATOM 1612 C C . ALA A 1 198 ? -33.403 2.293 32.418 1.00 89.25 198 ALA A C 1
ATOM 1614 O O . ALA A 1 198 ? -32.597 1.445 32.797 1.00 89.25 198 ALA A O 1
ATOM 1615 N N . SER A 1 199 ? -34.409 2.699 33.193 1.00 85.19 199 SER A N 1
ATOM 1616 C CA . SER A 1 199 ? -34.710 2.091 34.498 1.00 85.19 199 SER A CA 1
ATOM 1617 C C . SER A 1 199 ? -35.352 0.703 34.384 1.00 85.19 199 SER A C 1
ATOM 1619 O O . SER A 1 199 ? -35.292 -0.080 35.327 1.00 85.19 199 SER A O 1
ATOM 1621 N N . ASP A 1 200 ? -35.972 0.395 33.245 1.00 88.69 200 ASP A N 1
ATOM 1622 C CA . ASP A 1 200 ? -36.745 -0.819 32.996 1.00 88.69 200 ASP A CA 1
ATOM 1623 C C . ASP A 1 200 ? -36.281 -1.534 31.715 1.00 88.69 200 ASP A C 1
ATOM 1625 O O . ASP A 1 200 ? -37.006 -1.619 30.718 1.00 88.69 200 ASP A O 1
ATOM 1629 N N . CYS A 1 2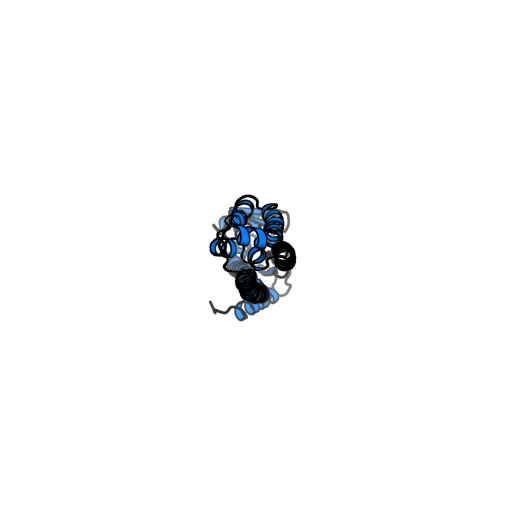01 ? -35.046 -2.039 31.724 1.00 89.00 201 CYS A N 1
ATOM 1630 C CA . CYS A 1 201 ? -34.442 -2.685 30.563 1.00 89.00 201 CYS A CA 1
ATOM 1631 C C . CYS A 1 201 ? -35.238 -3.923 30.119 1.00 89.00 201 CYS A C 1
ATOM 1633 O O . CYS A 1 201 ? -35.374 -4.897 30.865 1.00 89.00 201 CYS A O 1
ATOM 1635 N N . SER A 1 202 ? -35.737 -3.897 28.880 1.00 90.31 202 SER A N 1
ATOM 1636 C CA . SER A 1 202 ? -36.486 -5.000 28.268 1.00 90.31 202 SER A CA 1
ATOM 1637 C C . SER A 1 202 ? -36.178 -5.138 26.777 1.00 90.31 202 SER A C 1
ATOM 1639 O O . SER A 1 202 ? -36.054 -4.147 26.049 1.00 90.31 202 SER A O 1
ATOM 1641 N N . PHE A 1 203 ? -36.135 -6.384 26.296 1.00 89.19 203 PHE A N 1
ATOM 1642 C CA . PHE A 1 203 ? -35.993 -6.686 24.871 1.00 89.19 203 PHE A CA 1
ATOM 1643 C C . PHE A 1 203 ? -37.194 -6.247 24.028 1.00 89.19 203 PHE A C 1
ATOM 1645 O O . PHE A 1 203 ? -37.015 -5.992 22.840 1.00 89.19 203 PHE A O 1
ATOM 1652 N N . ASP A 1 204 ? -38.380 -6.094 24.622 1.00 89.50 204 ASP A N 1
ATOM 1653 C CA . ASP A 1 204 ? -39.561 -5.595 23.906 1.00 89.50 204 ASP A CA 1
ATOM 1654 C C . ASP A 1 204 ? -39.454 -4.089 23.633 1.00 89.50 204 ASP A C 1
ATOM 1656 O O . ASP A 1 204 ? -39.933 -3.592 22.614 1.00 89.50 204 ASP A O 1
ATOM 1660 N N . LYS A 1 205 ? -38.796 -3.355 24.543 1.00 89.62 205 LYS A N 1
ATOM 1661 C CA . LYS A 1 205 ? -38.628 -1.896 24.467 1.00 89.62 205 LYS A CA 1
ATOM 1662 C C . LYS A 1 205 ? -37.344 -1.475 23.759 1.00 89.62 205 LYS A C 1
ATOM 1664 O O . LYS A 1 205 ? -37.274 -0.348 23.276 1.00 89.62 205 LYS A O 1
ATOM 1669 N N . LEU A 1 206 ? -36.331 -2.349 23.710 1.00 89.94 206 LEU A N 1
ATOM 1670 C CA . LEU A 1 206 ? -35.007 -2.061 23.140 1.00 89.94 206 LEU A CA 1
ATOM 1671 C C . LEU A 1 206 ? -34.374 -0.776 23.716 1.00 89.94 206 LEU A C 1
ATOM 1673 O O . LEU A 1 206 ? -33.678 -0.042 23.014 1.00 89.94 206 LEU A O 1
ATOM 1677 N N . ASN A 1 207 ? -34.633 -0.504 24.996 1.00 90.94 207 ASN A N 1
ATOM 1678 C CA . ASN A 1 207 ? -34.304 0.741 25.701 1.00 90.94 207 ASN A CA 1
ATOM 1679 C C . ASN A 1 207 ? -32.953 0.711 26.436 1.00 90.94 207 ASN A C 1
ATOM 1681 O O . ASN A 1 207 ? -32.523 1.741 26.951 1.00 90.94 207 ASN A O 1
ATOM 1685 N N . CYS A 1 208 ? -32.279 -0.440 26.466 1.00 91.69 208 CYS A N 1
ATOM 1686 C CA . CYS A 1 208 ? -30.943 -0.594 27.030 1.00 91.69 208 CYS A CA 1
ATOM 1687 C C . CYS A 1 208 ? -30.023 -1.265 26.013 1.00 91.69 208 CYS A C 1
ATOM 1689 O O . CYS A 1 208 ? -30.308 -2.372 25.547 1.00 91.69 208 CYS A O 1
ATOM 1691 N N . SER A 1 209 ? -28.947 -0.585 25.618 1.00 92.50 209 SER A N 1
ATOM 1692 C CA . SER A 1 209 ? -28.059 -1.066 24.567 1.00 92.50 209 SER A CA 1
ATOM 1693 C C . SER A 1 209 ? -26.597 -0.717 24.801 1.00 92.50 209 SER A C 1
ATOM 1695 O O . SER A 1 209 ? -26.276 0.333 25.345 1.00 92.50 209 SER A O 1
ATOM 1697 N N . MET A 1 210 ? -25.703 -1.590 24.346 1.00 90.31 210 MET A N 1
ATOM 1698 C CA . MET A 1 210 ? -24.289 -1.277 24.180 1.00 90.31 210 MET A CA 1
ATOM 1699 C C . MET A 1 210 ? -23.954 -1.232 22.702 1.00 90.31 210 MET A C 1
ATOM 1701 O O . MET A 1 210 ? -24.307 -2.134 21.941 1.00 90.31 210 MET A O 1
ATOM 1705 N N . THR A 1 211 ? -23.279 -0.170 22.294 1.00 89.44 211 THR A N 1
ATOM 1706 C CA . THR A 1 211 ? -22.929 0.099 20.910 1.00 89.44 211 THR A CA 1
ATOM 1707 C C . THR A 1 211 ? -21.422 0.254 20.798 1.00 89.44 211 THR A C 1
ATOM 1709 O O . THR A 1 211 ? -20.848 1.175 21.368 1.00 89.44 211 THR A O 1
ATOM 1712 N N . ILE A 1 212 ? -20.793 -0.632 20.036 1.00 86.31 212 ILE A N 1
ATOM 1713 C CA . ILE A 1 212 ? -19.364 -0.602 19.740 1.00 86.31 212 ILE A CA 1
ATOM 1714 C C . ILE A 1 212 ? -19.181 0.068 18.385 1.00 86.31 212 ILE A C 1
ATOM 1716 O O . ILE A 1 212 ? -19.724 -0.406 17.375 1.00 86.31 212 ILE A O 1
ATOM 1720 N N . LYS A 1 213 ? -18.422 1.162 18.360 1.00 79.38 213 LYS A N 1
ATOM 1721 C CA . LYS A 1 213 ? -18.029 1.809 17.110 1.00 79.38 213 LYS A CA 1
ATOM 1722 C C . LYS A 1 213 ? -16.843 1.062 16.506 1.00 79.38 213 LYS A C 1
ATOM 1724 O O . LYS A 1 213 ? -15.854 0.809 17.185 1.00 79.38 213 LYS A O 1
ATOM 1729 N N . MET A 1 214 ? -16.960 0.697 15.236 1.00 72.19 214 MET A N 1
ATOM 1730 C CA . MET A 1 214 ? -15.903 -0.002 14.507 1.00 72.19 214 MET A CA 1
ATOM 1731 C C . MET A 1 214 ? -15.051 0.992 13.721 1.00 72.19 214 MET A C 1
ATOM 1733 O O . MET A 1 214 ? -15.464 2.132 13.503 1.00 72.19 214 MET A O 1
ATOM 1737 N N . GLY A 1 215 ? -13.863 0.562 13.286 1.00 59.56 215 GLY A N 1
ATOM 1738 C CA . GLY A 1 215 ? -12.974 1.397 12.470 1.00 59.56 215 GLY A CA 1
ATOM 1739 C C . GLY A 1 215 ? -13.559 1.725 11.090 1.00 59.56 215 GLY A C 1
ATOM 1740 O O . GLY A 1 215 ? -13.172 2.714 10.472 1.00 59.56 215 GLY A O 1
ATOM 1741 N N . THR A 1 216 ? -14.524 0.932 10.614 1.00 59.69 216 THR A N 1
ATOM 1742 C CA . THR A 1 216 ? -15.226 1.164 9.350 1.00 59.69 216 THR A CA 1
ATOM 1743 C C . THR A 1 216 ? -16.506 1.982 9.544 1.00 59.69 216 THR A C 1
ATOM 1745 O O . THR A 1 216 ? -17.295 1.722 10.450 1.00 59.69 216 THR A O 1
ATOM 1748 N N . GLU A 1 217 ? -16.797 2.918 8.630 1.00 51.41 217 GLU A N 1
ATOM 1749 C CA . GLU A 1 217 ? -18.033 3.735 8.649 1.00 51.41 217 GLU A CA 1
ATOM 1750 C C . GLU A 1 217 ? -19.339 2.911 8.628 1.00 51.41 217 GLU A C 1
ATOM 1752 O O . GLU A 1 217 ? -20.422 3.431 8.902 1.00 51.41 217 GLU A O 1
ATOM 1757 N N . LYS A 1 218 ? -19.264 1.617 8.291 1.00 54.31 218 LYS A N 1
ATOM 1758 C CA . LYS A 1 218 ? -20.420 0.719 8.144 1.00 54.31 218 LYS A CA 1
ATOM 1759 C C . LYS A 1 218 ? -20.619 -0.235 9.327 1.00 54.31 218 LYS A C 1
ATOM 1761 O O . LYS A 1 218 ? -21.699 -0.826 9.430 1.00 54.31 218 LYS A O 1
ATOM 1766 N N . GLY A 1 219 ? -19.625 -0.392 10.199 1.00 62.94 219 GLY A N 1
ATOM 1767 C CA . GLY A 1 219 ? -19.646 -1.333 11.311 1.00 62.94 219 GLY A CA 1
ATOM 1768 C C . GLY A 1 219 ? -20.120 -0.666 12.598 1.00 62.94 219 GLY A C 1
ATOM 1769 O O . GLY A 1 219 ? -19.418 0.141 13.196 1.00 62.94 219 GLY A O 1
ATOM 1770 N N . ILE A 1 220 ? -21.328 -1.000 13.046 1.00 74.62 220 ILE A N 1
ATOM 1771 C CA . ILE A 1 220 ? -21.755 -0.730 14.419 1.00 74.62 220 ILE A CA 1
ATOM 1772 C C . ILE A 1 220 ? -22.257 -2.051 14.986 1.00 74.62 220 ILE A C 1
ATOM 1774 O O . ILE A 1 220 ? -23.227 -2.623 14.471 1.00 74.62 220 ILE A O 1
ATOM 1778 N N . CYS A 1 221 ? -21.621 -2.527 16.053 1.00 87.44 221 CYS A N 1
ATOM 1779 C CA . CYS A 1 221 ? -22.088 -3.703 16.773 1.00 87.44 221 CYS A CA 1
ATOM 1780 C C . CYS A 1 221 ? -22.922 -3.271 17.964 1.00 87.44 221 CYS A C 1
ATOM 1782 O O . CYS A 1 221 ? -22.430 -2.618 18.878 1.00 87.44 221 CYS A O 1
ATOM 1784 N N . ARG A 1 222 ? -24.215 -3.593 17.900 1.00 90.69 222 ARG A N 1
ATOM 1785 C CA . ARG A 1 222 ? -25.193 -3.225 18.914 1.00 90.69 222 ARG A CA 1
ATOM 1786 C C . ARG A 1 222 ? -25.715 -4.469 19.609 1.00 90.69 222 ARG A C 1
ATOM 1788 O O . ARG A 1 222 ? -26.183 -5.401 18.949 1.00 90.69 222 ARG A O 1
ATOM 1795 N N . TYR A 1 223 ? -25.699 -4.406 20.928 1.00 91.50 223 TYR A N 1
ATOM 1796 C CA . TYR A 1 223 ? -26.182 -5.418 21.852 1.00 91.50 223 TYR A CA 1
ATOM 1797 C C . TYR A 1 223 ? -27.293 -4.801 22.685 1.00 91.50 223 TYR A C 1
ATOM 1799 O O . TYR A 1 223 ? -27.203 -3.631 23.047 1.00 91.50 223 TYR A O 1
ATOM 1807 N N . TYR A 1 224 ? -28.326 -5.574 22.977 1.00 91.88 224 TYR A N 1
ATOM 1808 C CA . TYR A 1 224 ? -29.382 -5.208 23.909 1.00 91.88 224 TYR A CA 1
ATOM 1809 C C . TYR A 1 224 ? -29.240 -6.047 25.163 1.00 91.88 224 TYR A C 1
ATOM 1811 O O . TYR A 1 224 ? -28.853 -7.212 25.067 1.00 91.88 224 TYR A O 1
ATOM 1819 N N . PHE A 1 225 ? -29.570 -5.465 26.308 1.00 91.62 225 PHE A N 1
ATOM 1820 C CA . PHE A 1 225 ? -29.590 -6.177 27.578 1.00 91.62 225 PHE A CA 1
ATOM 1821 C C . PHE A 1 225 ? -30.868 -5.880 28.360 1.00 91.62 225 PHE A C 1
ATOM 1823 O O . PHE A 1 225 ? -31.491 -4.837 28.157 1.00 91.62 225 PHE A O 1
ATOM 1830 N N . ASP A 1 226 ? -31.280 -6.817 29.209 1.00 91.19 226 ASP A N 1
ATOM 1831 C CA . ASP A 1 226 ? -32.453 -6.687 30.075 1.00 91.19 226 ASP A CA 1
ATOM 1832 C C . ASP A 1 226 ? -32.064 -6.629 31.562 1.00 91.19 226 ASP A C 1
ATOM 1834 O O . ASP A 1 226 ? -30.893 -6.732 31.926 1.00 91.19 226 ASP A O 1
ATOM 1838 N N . ASN A 1 227 ? -33.060 -6.473 32.436 1.00 86.12 227 ASN A N 1
ATOM 1839 C CA . ASN A 1 227 ? -32.852 -6.442 33.887 1.00 86.12 227 ASN A CA 1
ATOM 1840 C C . ASN A 1 227 ? -32.301 -7.756 34.475 1.00 86.12 227 ASN A C 1
ATOM 1842 O O . ASN A 1 227 ? -31.837 -7.756 35.611 1.00 86.12 227 ASN A O 1
ATOM 1846 N N . SER A 1 228 ? -32.365 -8.871 33.739 1.00 83.44 228 SER A N 1
ATOM 1847 C CA . SER A 1 228 ? -31.776 -10.148 34.165 1.00 83.44 228 SER A CA 1
ATOM 1848 C C . SER A 1 228 ? -30.289 -10.253 33.828 1.00 83.44 228 SER A C 1
ATOM 1850 O O . SER A 1 228 ? -29.644 -11.228 34.212 1.00 83.44 228 SER A O 1
ATOM 1852 N N . GLY A 1 229 ? -29.748 -9.272 33.096 1.00 77.75 229 GLY A N 1
ATOM 1853 C CA . GLY A 1 229 ? -28.379 -9.309 32.603 1.00 77.75 229 GLY A CA 1
ATOM 1854 C C . GLY A 1 229 ? -28.207 -10.156 31.333 1.00 77.75 229 GLY A C 1
ATOM 1855 O O . GLY A 1 229 ? -27.108 -10.374 30.820 1.00 77.75 229 GLY A O 1
ATOM 1856 N N . LYS A 1 230 ? -29.301 -10.644 30.745 1.00 87.94 230 LYS A N 1
ATOM 1857 C CA . LYS A 1 230 ? -29.212 -11.336 29.463 1.00 87.94 230 LYS A CA 1
ATOM 1858 C C . LYS A 1 230 ? -28.810 -10.330 28.389 1.00 87.94 230 LYS A C 1
ATOM 1860 O O . LYS A 1 230 ? -29.383 -9.249 28.313 1.00 87.94 230 LYS A O 1
ATOM 1865 N N . VAL A 1 231 ? -27.867 -10.706 27.527 1.00 89.50 231 VAL A N 1
ATOM 1866 C CA . VAL A 1 231 ? -27.399 -9.882 26.404 1.00 89.50 231 VAL A CA 1
ATOM 1867 C C . VAL A 1 231 ? -27.736 -10.573 25.089 1.00 89.50 231 VAL A C 1
ATOM 1869 O O . VAL A 1 231 ? -27.607 -11.790 24.968 1.00 89.50 231 VAL A O 1
ATOM 1872 N N . VAL A 1 232 ? -28.193 -9.810 24.096 1.00 91.06 232 VAL A N 1
ATOM 1873 C CA . VAL A 1 232 ? -28.459 -10.312 22.743 1.00 91.06 232 VAL A CA 1
ATOM 1874 C C . VAL A 1 232 ? -27.984 -9.327 21.681 1.00 91.06 232 VAL A C 1
ATOM 1876 O O . VAL A 1 232 ? -28.215 -8.121 21.769 1.00 91.06 232 VAL A O 1
ATOM 1879 N N . MET A 1 233 ? -27.367 -9.836 20.614 1.00 90.31 233 MET A N 1
ATOM 1880 C CA . MET A 1 233 ? -27.040 -9.008 19.450 1.00 90.31 233 MET A CA 1
ATOM 1881 C C . MET A 1 233 ? -28.296 -8.501 18.730 1.00 90.31 233 MET A C 1
ATOM 1883 O O . MET A 1 233 ? -29.263 -9.245 18.525 1.00 90.31 233 MET A O 1
ATOM 1887 N N . SER A 1 234 ? -28.239 -7.262 18.236 1.00 90.75 234 SER A N 1
ATOM 1888 C CA . SER A 1 234 ? -29.275 -6.701 17.368 1.00 90.75 234 SER A CA 1
ATOM 1889 C C . SER A 1 234 ? -29.414 -7.489 16.059 1.00 90.75 234 SER A C 1
ATOM 1891 O O . SER A 1 234 ? -28.439 -8.018 15.516 1.00 90.75 234 SER A O 1
ATOM 1893 N N . THR A 1 235 ? -30.612 -7.495 15.470 1.00 89.94 235 THR A N 1
ATOM 1894 C CA . THR A 1 235 ? -30.859 -8.120 14.156 1.00 89.94 235 THR A CA 1
ATOM 1895 C C . THR A 1 235 ? -29.945 -7.556 13.065 1.00 89.94 235 THR A C 1
ATOM 1897 O O . THR A 1 235 ? -29.514 -8.289 12.174 1.00 89.94 235 THR A O 1
ATOM 1900 N N . LYS A 1 236 ? -29.610 -6.260 13.136 1.00 87.44 236 LYS A N 1
ATOM 1901 C CA . LYS A 1 236 ? -28.697 -5.606 12.189 1.00 87.44 236 LYS A CA 1
ATOM 1902 C C . LYS A 1 236 ? -27.275 -6.158 12.318 1.00 87.44 236 LYS A C 1
ATOM 1904 O O . LYS A 1 236 ? -26.664 -6.472 11.299 1.00 87.44 236 LYS A O 1
ATOM 1909 N N . THR A 1 237 ? -26.787 -6.327 13.547 1.00 87.75 237 THR A N 1
ATOM 1910 C CA . THR A 1 237 ? -25.470 -6.915 13.837 1.00 87.75 237 THR A CA 1
ATOM 1911 C C . THR A 1 237 ? -25.410 -8.379 13.403 1.00 87.75 237 THR A C 1
ATOM 1913 O O . THR A 1 237 ? -24.489 -8.748 12.681 1.00 87.75 237 THR A O 1
ATOM 1916 N N . LYS A 1 238 ? -26.439 -9.187 13.698 1.00 88.62 238 LYS A N 1
ATOM 1917 C CA . LYS A 1 238 ? -26.523 -10.583 13.224 1.00 88.62 238 LYS A CA 1
ATOM 1918 C C . LYS A 1 238 ? -26.474 -10.675 11.694 1.00 88.62 238 LYS A C 1
ATOM 1920 O O . LYS A 1 238 ? -25.652 -11.398 11.146 1.00 88.62 238 LYS A O 1
ATOM 1925 N N . LYS A 1 239 ? -27.283 -9.875 10.985 1.00 88.00 239 LYS A N 1
ATOM 1926 C CA . LYS A 1 239 ? -27.267 -9.814 9.508 1.00 88.00 239 LYS A CA 1
ATOM 1927 C C . LYS A 1 239 ? -25.936 -9.323 8.936 1.00 88.00 239 LYS A C 1
ATOM 1929 O O . LYS A 1 239 ? -25.609 -9.639 7.797 1.00 88.00 239 LYS A O 1
ATOM 1934 N N . PHE A 1 240 ? -25.198 -8.484 9.658 1.00 85.00 240 PHE A N 1
ATOM 1935 C CA . PHE A 1 240 ? -23.851 -8.087 9.257 1.00 85.00 240 PHE A CA 1
ATOM 1936 C C . PHE A 1 240 ? -22.883 -9.269 9.365 1.00 85.00 240 PHE A C 1
ATOM 1938 O O . PHE A 1 240 ? -22.283 -9.623 8.355 1.00 85.00 240 PHE A O 1
ATOM 1945 N N . ILE A 1 241 ? -22.824 -9.929 10.525 1.00 84.50 241 ILE A N 1
ATOM 1946 C CA . ILE A 1 241 ? -21.953 -11.090 10.760 1.00 84.50 241 ILE A CA 1
ATOM 1947 C C . ILE A 1 241 ? -22.222 -12.200 9.736 1.00 84.50 241 ILE A C 1
ATOM 1949 O O . ILE A 1 241 ? -21.286 -12.690 9.112 1.00 84.50 241 ILE A O 1
ATOM 1953 N N . GLU A 1 242 ? -23.489 -12.545 9.497 1.00 87.19 242 GLU A N 1
ATOM 1954 C CA . GLU A 1 242 ? -23.860 -13.580 8.522 1.00 87.19 242 GLU A CA 1
ATOM 1955 C C . GLU A 1 242 ? -23.445 -13.225 7.088 1.00 87.19 242 GLU A C 1
ATOM 1957 O O . GLU A 1 242 ? -22.947 -14.078 6.357 1.00 87.19 242 GLU A O 1
ATOM 1962 N N . ARG A 1 243 ? -23.583 -11.955 6.677 1.00 84.81 243 ARG A N 1
ATOM 1963 C CA . ARG A 1 243 ? -23.147 -11.512 5.341 1.00 84.81 243 ARG A CA 1
ATOM 1964 C C . ARG A 1 243 ? -21.639 -11.630 5.161 1.00 84.81 243 ARG A C 1
ATOM 1966 O O . ARG A 1 243 ? -21.199 -12.069 4.105 1.00 84.81 243 ARG A O 1
ATOM 19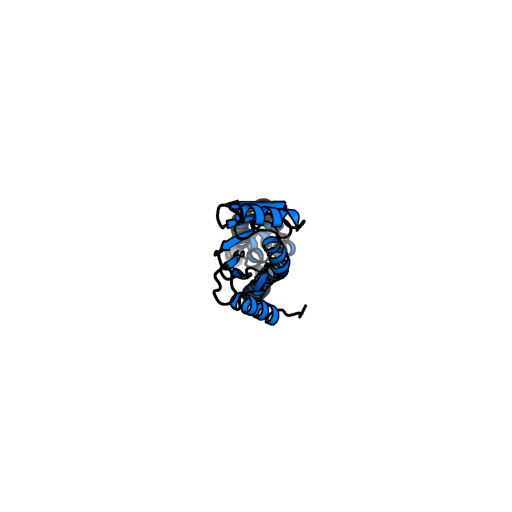73 N N . VAL A 1 244 ? -20.866 -11.247 6.173 1.00 81.50 244 VAL A N 1
ATOM 1974 C CA . VAL A 1 244 ? -19.403 -11.355 6.133 1.00 81.50 244 VAL A CA 1
ATOM 1975 C C . VAL A 1 244 ? -18.989 -12.824 6.116 1.00 81.50 244 VAL A C 1
ATOM 1977 O O . VAL A 1 244 ? -18.193 -13.215 5.268 1.00 81.50 244 VAL A O 1
ATOM 1980 N N . LYS A 1 245 ? -19.595 -13.666 6.966 1.00 82.69 245 LYS A N 1
ATOM 1981 C CA . LYS A 1 245 ? -19.360 -15.118 6.975 1.00 82.69 245 LYS A CA 1
ATOM 1982 C C . LYS A 1 245 ? -19.672 -15.778 5.634 1.00 82.69 245 LYS A C 1
ATOM 1984 O O . LYS A 1 245 ? -18.900 -16.617 5.189 1.00 82.69 245 LYS A O 1
ATOM 1989 N N . ALA A 1 246 ? -20.749 -15.371 4.965 1.00 82.00 246 ALA A N 1
ATOM 1990 C CA . ALA A 1 246 ? -21.112 -15.886 3.645 1.00 82.00 246 ALA A CA 1
ATOM 1991 C C . ALA A 1 246 ? -20.120 -15.497 2.532 1.00 82.00 246 ALA A C 1
ATOM 1993 O O . ALA A 1 246 ? -20.056 -16.181 1.515 1.00 82.00 246 ALA A O 1
ATOM 1994 N N . GLN A 1 247 ? -19.360 -14.412 2.711 1.00 77.00 247 GLN A N 1
ATOM 1995 C CA . GLN A 1 247 ? -18.340 -13.949 1.762 1.00 77.00 247 GLN A CA 1
ATOM 1996 C C . GLN A 1 247 ? -16.949 -14.531 2.042 1.00 77.00 247 GLN A C 1
ATOM 1998 O O . GLN A 1 247 ? -16.048 -14.365 1.220 1.00 77.00 247 GLN A O 1
ATOM 2003 N N . MET A 1 248 ? -16.750 -15.201 3.183 1.00 70.38 248 MET A N 1
ATOM 2004 C CA . MET A 1 248 ? -15.463 -15.806 3.505 1.00 70.38 248 MET A CA 1
ATOM 2005 C C . MET A 1 248 ? -15.218 -17.047 2.634 1.00 70.38 248 MET A C 1
ATOM 2007 O O . MET A 1 248 ? -16.079 -17.925 2.559 1.00 70.38 248 MET A O 1
ATOM 2011 N N . PRO A 1 249 ? -14.031 -17.169 2.013 1.00 61.94 249 PRO A N 1
ATOM 2012 C CA . PRO A 1 249 ? -13.688 -18.337 1.202 1.00 61.94 249 PRO A CA 1
ATOM 2013 C C . PRO A 1 249 ? -13.537 -19.621 2.037 1.00 61.94 249 PRO A C 1
ATOM 2015 O O . PRO A 1 249 ? -13.579 -20.716 1.484 1.00 61.94 249 PRO A O 1
ATOM 2018 N N . ILE A 1 250 ? -13.378 -19.501 3.361 1.00 58.44 250 ILE A N 1
ATOM 2019 C CA . ILE A 1 250 ? -13.238 -20.615 4.303 1.00 58.44 250 ILE A CA 1
ATOM 2020 C C . ILE A 1 250 ? -14.303 -20.451 5.391 1.00 58.44 250 ILE A C 1
ATOM 2022 O O . ILE A 1 250 ? -14.357 -19.419 6.059 1.00 58.44 250 ILE A O 1
ATOM 2026 N N . LYS A 1 251 ? -15.155 -21.467 5.565 1.00 52.75 251 LYS A N 1
ATOM 2027 C CA . LYS A 1 251 ? -16.054 -21.557 6.722 1.00 52.75 251 LYS A CA 1
ATOM 2028 C C . LYS A 1 251 ? -15.206 -21.959 7.932 1.00 52.75 251 LYS A C 1
ATOM 2030 O O . LYS A 1 251 ? -14.669 -23.062 7.930 1.00 52.75 251 LYS A O 1
ATOM 2035 N N . ILE A 1 252 ? -15.042 -21.042 8.886 1.00 48.88 252 ILE A N 1
ATOM 2036 C CA . ILE A 1 252 ? -14.440 -21.310 10.204 1.00 48.88 252 ILE A CA 1
ATOM 2037 C C . ILE A 1 252 ? -15.451 -22.075 11.055 1.00 48.88 252 ILE A C 1
ATOM 2039 O O . ILE A 1 252 ? -16.637 -21.664 11.035 1.00 48.88 252 ILE A O 1
#

Foldseek 3Di:
DVVVVVVVVVVQVVVLVVQQQAFQLLCLQVQCVLCVVLVNRQSVCLVVLVPPPPPCSVVVSNVSSRVSRRRVSVSSPVRDDAPGPVRSVVVSVVSNVVSVVVVVVVVVVVVVVVVCCVVCVVLVLLVLLLVVLVVCQVQQLQLQQVAQLPDPCNQVSSQVSSCPVDPQWVGWDDDDQWIFTDGPVSPDDRWIKGWFDDPFFDPVVQRTWIWTDGPDPQDIWIWGAGNNSDIDTDPSNVVSSVVSCVPDPDND

Sequence (252 aa):
MADSEIIDNGNYDIELEKELKRFNWGAFFLNWIWGIGNKSYLPFLVFIPFGIIPILGPIINICLVIWFGIKGNEWAWQNKNWDSLEHFRRVQRSWAKWALIVQGIFMVLGIISVAFIINFYPTLISIEDVSKCTNMETHITKAVNNVPLDSSTYYKDVAKQFESESYEFISAEANGNKISMMAPKYQDPSLEVTVDKASDCSFDKLNCSMTIKMGTEKGICRYYFDNSGKVVMSTKTKKFIERVKAQMPIKI